Protein AF-A0A350IAQ1-F1 (afdb_monomer)

Radius of gyration: 38.0 Å; Cα contacts (8 Å, |Δi|>4): 594; chains: 1; bounding box: 80×54×92 Å

Secondary structure (DSSP, 8-state):
-EEEEETTEEEEEB-----B-TTT-PBPEEEEE-S-TT--SS--GGGTTTSSBPPTT--EEEE---EEETTEEE--EEEEE-------HHHHHHTB--TT--B-TT-EEEETTEEEEESS-B-TT-----TT--SSSSS-----EEE--TTBS----SSS-----SSB----------TT-SS------TTSTT------SS-BGGG-EEESSS--TT-SS---TT---EEEES--SEEEEEEEETT--EEEEEEEE-SS---EEE-SB-EETT-SPBPPSS-EEEEEEEEEEEEEEEE-SSSS---S--SS---S--TTTSB-TTSSBPEEEEEEEEEE-

pLDDT: mean 71.11, std 15.09, range [35.03, 94.19]

Solvent-accessible surface area (backbone atoms only — not comparable to full-atom values): 20626 Å² total; per-residue (Å²): 107,33,51,30,46,40,97,90,43,81,48,71,22,56,59,97,76,84,58,64,41,84,88,78,71,42,71,45,37,55,34,36,52,43,30,13,39,70,65,43,86,74,74,33,58,76,32,21,22,69,49,48,44,79,25,52,30,29,53,33,37,42,30,49,60,64,44,75,59,98,86,42,77,44,70,40,80,77,50,76,47,72,52,73,73,92,73,56,71,65,58,47,63,76,24,46,67,54,58,88,47,62,40,52,66,67,42,62,30,30,53,38,68,34,46,29,28,21,78,35,66,34,59,55,60,71,72,82,59,28,74,81,52,47,91,80,76,76,87,58,70,72,64,35,40,41,79,62,58,90,47,17,49,64,85,78,73,94,78,81,90,79,91,46,88,52,85,53,80,71,83,83,89,85,75,85,86,55,88,83,75,77,87,76,72,84,81,79,66,61,74,61,68,79,44,79,73,59,72,54,88,52,55,46,59,78,62,47,44,64,42,61,74,82,74,64,96,82,58,89,73,80,66,52,98,86,56,57,60,38,34,39,34,67,46,64,45,54,35,39,42,37,36,23,38,84,87,68,47,81,39,30,44,42,75,43,81,31,90,88,50,34,65,48,76,43,67,58,27,21,37,74,65,51,72,43,62,74,60,76,92,76,70,70,38,39,38,39,38,43,90,59,76,42,53,26,27,36,77,37,62,48,95,85,74,49,88,66,66,56,101,54,95,65,93,58,92,48,73,83,49,48,26,39,101,86,71,46,73,34,66,43,78,42,78,43,44,64,49,76,93

Nearest PDB structures (foldseek):
  3osv-assembly2_C-2  TM=7.022E-01  e=1.321E-02  Pseudomonas aeruginosa
  3osv-assembly3_D-3  TM=7.207E-01  e=2.590E-02  Pseudomonas aeruginosa
  7eha-assembly1_C  TM=5.139E-01  e=2.070E-02  Salmonella enterica subsp. enterica serovar Typhimurium str. LT2
  4g5a-assembly1_B  TM=5.822E-01  e=1.246E-01  Bacteroides thetaiotaomicron VPI-5482
  2j1r-assembly1_A  TM=4.983E-01  e=9.925E-01  Streptococcus pneumoniae TIGR4

Foldseek 3Di:
DAWEQAPVGIDAADDQDWDADPVVRDTWHKYWYQQAQDVDPVRDVQQGHPQSYDAQNTWIWRWAPFDQDPNDTDIDTDDIDHGHDDDDPVCQVVQDDDLQDKAAAQRWHRTNRFIKGFPHTGDRRQDDGGLPDDPPPPPDSPRRIDTADQQADDDDDDDDDDRDDHRGDDDDDDDDPDPPPDDPDDDPPCVPVPPPPVVVLAAALVQWDKPPVVDDPPDPPDADLQRQKIKTASAPQWKKKWKAAPVRHTFEIDIHHHDPGRMDIARQHGDYVRPHDHDDDDDMKMKIFAPDFGWYKYADCDPVRDPPHDPDPPPDDDQVRQADPVRHGDIDTDGDRMDMD

Mean predicted aligned error: 19.72 Å

Sequence (341 aa):
TISITNASGLGKMYFPFRITNMWTGKKVGLGCNDYGSFDASPIDFSNGAGNYVWTPGEDIFLIKDSLKIGGLWVEAYNYNLDLAIPLSNSVKSNRAYNSNKSYDLGEEVFFQGSLWYAFTPADAGIEPVSVHEDMEDDGERNNPWRPVYPWQGGSSSWAGEEFAIGPGDKELLIKPNKLFVDGDNWFSDMSKLGEQVGISDTLCLDSIKVVPNPYKAASAFNETPNSRKIRFTHLPTSCQISIYTVAGEHVTTFKHEKQFDGNSWWNLRSGNNQDGPEVAPGLYIYTIEFEEEKEYCVDTYDADGDIQGSEKNDYYTNNKYDLNEDGTPARIKKKTKFHIG

Structure (mmCIF, N/CA/C/O backbone):
data_AF-A0A350IAQ1-F1
#
_entry.id   AF-A0A350IAQ1-F1
#
loop_
_atom_site.group_PDB
_atom_site.id
_atom_site.type_symbol
_atom_site.label_atom_id
_atom_site.label_alt_id
_atom_site.label_comp_id
_atom_site.label_asym_id
_atom_site.label_entity_id
_atom_site.label_seq_id
_atom_site.pdbx_PDB_ins_code
_atom_site.Cartn_x
_atom_site.Cartn_y
_atom_site.Cartn_z
_atom_site.occupancy
_atom_site.B_iso_or_equiv
_atom_site.auth_seq_id
_atom_site.auth_comp_id
_atom_site.auth_asym_id
_atom_site.auth_atom_id
_atom_site.pdbx_PDB_model_num
ATOM 1 N N . THR A 1 1 ? 14.764 16.219 -21.244 1.00 66.12 1 THR A N 1
ATOM 2 C CA . THR A 1 1 ? 15.867 15.977 -20.299 1.00 66.12 1 THR A CA 1
ATOM 3 C C . THR A 1 1 ? 15.398 16.226 -18.893 1.00 66.12 1 THR A C 1
ATOM 5 O O . THR A 1 1 ? 14.579 17.123 -18.696 1.00 66.12 1 THR A O 1
ATOM 8 N N . ILE A 1 2 ? 15.919 15.466 -17.941 1.00 71.12 2 ILE A N 1
ATOM 9 C CA . ILE A 1 2 ? 15.616 15.613 -16.514 1.00 71.12 2 ILE A CA 1
ATOM 10 C C . ILE A 1 2 ? 16.906 15.875 -15.740 1.00 71.12 2 ILE A C 1
ATOM 12 O O . ILE A 1 2 ? 17.991 15.561 -16.233 1.00 71.12 2 ILE A O 1
ATOM 16 N N . SER A 1 3 ? 16.794 16.501 -14.572 1.00 71.75 3 SER A N 1
ATOM 17 C CA . SER A 1 3 ? 17.939 16.680 -13.676 1.00 71.75 3 SER A CA 1
ATOM 18 C C . SER A 1 3 ? 18.234 15.362 -12.973 1.00 71.75 3 SER A C 1
ATOM 20 O O . SER A 1 3 ? 17.309 14.739 -12.454 1.00 71.75 3 SER A O 1
ATOM 22 N N . ILE A 1 4 ? 19.502 14.967 -12.950 1.00 72.25 4 ILE A N 1
ATOM 23 C CA . ILE A 1 4 ? 19.949 13.753 -12.266 1.00 72.25 4 ILE A CA 1
ATOM 24 C C . ILE A 1 4 ? 21.022 14.055 -11.234 1.00 72.25 4 ILE A C 1
ATOM 26 O O . ILE A 1 4 ? 21.714 15.073 -11.329 1.00 72.25 4 ILE A O 1
ATOM 30 N N . THR A 1 5 ? 21.167 13.133 -10.289 1.00 65.69 5 THR A N 1
ATOM 31 C CA . THR A 1 5 ? 22.313 13.065 -9.382 1.00 65.69 5 THR A CA 1
ATOM 32 C C . THR A 1 5 ? 22.989 11.714 -9.586 1.00 65.69 5 THR A C 1
ATOM 34 O O . THR A 1 5 ? 22.313 10.688 -9.563 1.00 65.69 5 THR A O 1
ATOM 37 N N . ASN A 1 6 ? 24.300 11.709 -9.812 1.00 65.12 6 ASN A N 1
ATOM 38 C CA . ASN A 1 6 ? 25.105 10.493 -9.927 1.00 65.12 6 ASN A CA 1
ATOM 39 C C . ASN A 1 6 ? 26.369 10.594 -9.053 1.00 65.12 6 ASN A C 1
ATOM 41 O O . ASN A 1 6 ? 26.587 11.596 -8.365 1.00 65.12 6 ASN A O 1
ATOM 45 N N . ALA A 1 7 ? 27.224 9.567 -9.090 1.00 57.91 7 ALA A N 1
ATOM 46 C CA . ALA A 1 7 ? 28.503 9.547 -8.366 1.00 57.91 7 ALA A CA 1
ATOM 47 C C . ALA A 1 7 ? 29.452 10.704 -8.737 1.00 57.91 7 ALA A C 1
ATOM 49 O O . ALA A 1 7 ? 30.318 11.076 -7.946 1.00 57.91 7 ALA A O 1
ATOM 50 N N . SER A 1 8 ? 29.283 11.259 -9.938 1.00 59.19 8 SER A N 1
ATOM 51 C CA . SER A 1 8 ? 30.106 12.312 -10.537 1.00 59.19 8 SER A CA 1
ATOM 52 C C . SER A 1 8 ? 29.518 13.721 -10.353 1.00 59.19 8 SER A C 1
ATOM 54 O O . SER A 1 8 ? 30.179 14.700 -10.696 1.00 59.19 8 SER A O 1
ATOM 56 N N . GLY A 1 9 ? 28.310 13.855 -9.787 1.00 63.97 9 GLY A N 1
ATOM 57 C CA . GLY A 1 9 ? 27.659 15.133 -9.487 1.00 63.97 9 GLY A CA 1
ATOM 58 C C . GLY A 1 9 ? 26.265 15.304 -10.103 1.00 63.97 9 GLY A C 1
ATOM 59 O O . GLY A 1 9 ? 25.526 14.348 -10.329 1.00 63.97 9 GLY A O 1
ATOM 60 N N . LEU A 1 10 ? 25.871 16.565 -10.318 1.00 68.50 10 LEU A N 1
ATOM 61 C CA . LEU A 1 10 ? 24.588 16.927 -10.928 1.00 68.50 10 LEU A CA 1
ATOM 62 C C . LEU A 1 10 ? 24.712 16.955 -12.455 1.00 68.50 10 LEU A C 1
ATOM 64 O O . LEU A 1 10 ? 25.607 17.606 -12.990 1.00 68.50 10 LEU A O 1
ATOM 68 N N . GLY A 1 11 ? 23.769 16.321 -13.150 1.00 71.19 11 GLY A N 1
ATOM 69 C CA . GLY A 1 11 ? 23.769 16.217 -14.611 1.00 71.19 11 GLY A CA 1
ATOM 70 C C . GLY A 1 11 ? 22.395 16.417 -15.245 1.00 71.19 11 GLY A C 1
ATOM 71 O O . GLY A 1 11 ? 21.384 16.639 -14.567 1.00 71.19 11 GLY A O 1
ATOM 72 N N . LYS A 1 12 ? 22.350 16.332 -16.580 1.00 70.38 12 LYS A N 1
ATOM 73 C CA . LYS A 1 12 ? 21.104 16.255 -17.352 1.00 70.38 12 LYS A CA 1
ATOM 74 C C . LYS A 1 12 ? 21.068 14.947 -18.121 1.00 70.38 12 LYS A C 1
ATOM 76 O O . LYS A 1 12 ? 21.932 14.697 -18.945 1.00 70.38 12 LYS A O 1
ATOM 81 N N . MET A 1 13 ? 20.014 14.178 -17.901 1.00 75.62 13 MET A N 1
ATOM 82 C CA . MET A 1 13 ? 19.809 12.893 -18.558 1.00 75.62 13 MET A CA 1
ATOM 83 C C . MET A 1 13 ? 18.768 12.996 -19.666 1.00 75.62 13 MET A C 1
ATOM 85 O O . MET A 1 13 ? 17.787 13.752 -19.555 1.00 75.62 13 MET A O 1
ATOM 89 N N . TYR A 1 14 ? 18.964 12.217 -20.730 1.00 72.44 14 TYR A N 1
ATOM 90 C CA . TYR A 1 14 ? 17.915 11.984 -21.714 1.00 72.44 14 TYR A CA 1
ATOM 91 C C . TYR A 1 14 ? 16.809 11.135 -21.084 1.00 72.44 14 TYR A C 1
ATOM 93 O O . TYR A 1 14 ? 17.079 10.094 -20.498 1.00 72.44 14 TYR A O 1
ATOM 101 N N . PHE A 1 15 ? 15.557 11.577 -21.212 1.00 76.38 15 PHE A N 1
ATOM 102 C CA . PHE A 1 15 ? 14.427 10.904 -20.582 1.00 76.38 15 PHE A CA 1
ATOM 103 C C . PHE A 1 15 ? 13.279 10.720 -21.581 1.00 76.38 15 PHE A C 1
ATOM 105 O O . PHE A 1 15 ? 12.894 11.708 -22.220 1.00 76.38 15 PHE A O 1
ATOM 112 N N . PRO A 1 16 ? 12.745 9.496 -21.733 1.00 71.31 16 PRO A N 1
ATOM 113 C CA . PRO A 1 16 ? 11.950 9.121 -22.904 1.00 71.31 16 PRO A CA 1
ATOM 114 C C . PRO A 1 16 ? 10.439 9.348 -22.792 1.00 71.31 16 PRO A C 1
ATOM 116 O O . PRO A 1 16 ? 9.732 9.161 -23.781 1.00 71.31 16 PRO A O 1
ATOM 119 N N . PHE A 1 17 ? 9.917 9.754 -21.632 1.00 74.50 17 PHE A N 1
ATOM 120 C CA . PHE A 1 17 ? 8.491 10.051 -21.460 1.00 74.50 17 PHE A CA 1
ATOM 121 C C . PHE A 1 17 ? 8.249 11.348 -20.689 1.00 74.50 17 PHE A C 1
ATOM 123 O O . PHE A 1 17 ? 9.123 11.912 -20.032 1.00 74.50 17 PHE A O 1
ATOM 130 N N . ARG A 1 18 ? 7.019 11.853 -20.804 1.00 76.50 18 ARG A N 1
ATOM 131 C CA . ARG A 1 18 ? 6.541 13.062 -20.133 1.00 76.50 18 ARG A CA 1
ATOM 132 C C . ARG A 1 18 ? 5.362 12.697 -19.248 1.00 76.50 18 ARG A C 1
ATOM 134 O O . ARG A 1 18 ? 4.382 12.151 -19.741 1.00 76.50 18 ARG A O 1
ATOM 141 N N . ILE A 1 19 ? 5.417 13.092 -17.982 1.00 78.19 19 ILE A N 1
ATOM 142 C CA . ILE A 1 19 ? 4.327 12.864 -17.031 1.00 78.19 19 ILE A CA 1
ATOM 143 C C . ILE A 1 19 ? 3.527 14.157 -16.859 1.00 78.19 19 ILE A C 1
ATOM 145 O O . ILE A 1 19 ? 4.084 15.237 -16.646 1.00 78.19 19 ILE A O 1
ATOM 149 N N . THR A 1 20 ? 2.207 14.046 -16.991 1.00 79.44 20 THR A N 1
ATOM 150 C CA . THR A 1 20 ? 1.264 15.160 -16.832 1.00 79.44 20 THR A CA 1
ATOM 151 C C . THR A 1 20 ? 0.261 14.790 -15.753 1.00 79.44 20 THR A C 1
ATOM 153 O O . THR A 1 20 ? -0.317 13.706 -15.799 1.00 79.44 20 THR A O 1
ATOM 156 N N . ASN A 1 21 ? 0.044 15.679 -14.785 1.00 76.44 21 ASN A N 1
ATOM 157 C CA . ASN A 1 21 ? -1.025 15.490 -13.817 1.00 76.44 21 ASN A CA 1
ATOM 158 C C . ASN A 1 21 ? -2.362 15.815 -14.501 1.00 76.44 21 ASN A C 1
ATOM 160 O O . ASN A 1 21 ? -2.592 16.946 -14.926 1.00 76.44 21 ASN A O 1
ATOM 164 N N . MET A 1 22 ? -3.254 14.828 -14.582 1.00 79.12 22 MET A N 1
ATOM 165 C CA . MET A 1 22 ? -4.563 14.965 -15.231 1.00 79.12 22 MET A CA 1
ATOM 166 C C . MET A 1 22 ? -5.540 15.884 -14.481 1.00 79.12 22 MET A C 1
ATOM 168 O O . MET A 1 22 ? -6.444 16.435 -15.099 1.00 79.12 22 MET A O 1
ATOM 172 N N . TRP A 1 23 ? -5.371 16.070 -13.169 1.00 71.94 23 TRP A N 1
ATOM 173 C CA . TRP A 1 23 ? -6.205 16.949 -12.344 1.00 71.94 23 TRP A CA 1
ATOM 174 C C . TRP A 1 23 ? -5.822 18.423 -12.487 1.00 71.94 23 TRP A C 1
ATOM 176 O O . TRP A 1 23 ? -6.685 19.293 -12.574 1.00 71.94 23 TRP A O 1
ATOM 186 N N . THR A 1 24 ? -4.520 18.719 -12.509 1.00 73.19 24 THR A N 1
ATOM 187 C CA . THR A 1 24 ? -4.019 20.101 -12.607 1.00 73.19 24 THR A CA 1
ATOM 188 C C . THR A 1 24 ? -3.703 20.523 -14.042 1.00 73.19 24 THR A C 1
ATOM 190 O O . THR A 1 24 ? -3.532 21.715 -14.299 1.00 73.19 24 THR A O 1
ATOM 193 N N . GLY A 1 25 ? -3.581 19.571 -14.973 1.00 75.62 25 GLY A N 1
ATOM 194 C CA . GLY A 1 25 ? -3.129 19.789 -16.350 1.00 75.62 25 GLY A CA 1
ATOM 195 C C . GLY A 1 25 ? -1.655 20.200 -16.464 1.00 75.62 25 GLY A C 1
ATOM 196 O O . GLY A 1 25 ? -1.187 20.536 -17.553 1.00 75.62 25 GLY A O 1
ATOM 197 N N . LY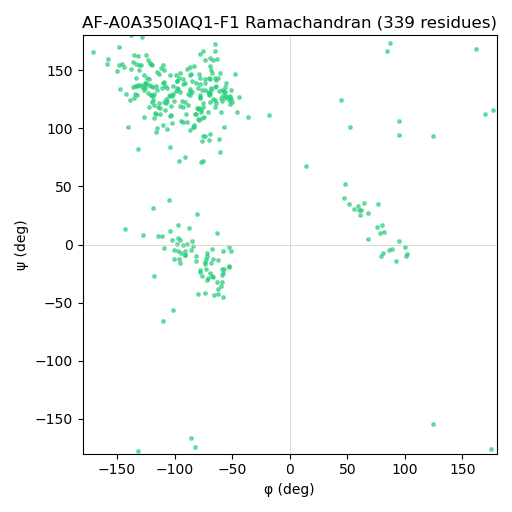S A 1 26 ? -0.909 20.218 -15.352 1.00 75.62 26 LYS A N 1
ATOM 198 C CA . LYS A 1 26 ? 0.485 20.669 -15.311 1.00 75.62 26 LYS A CA 1
ATOM 199 C C . LYS A 1 26 ? 1.451 19.517 -15.586 1.00 75.62 26 LYS A C 1
ATOM 201 O O . LYS A 1 26 ? 1.190 18.357 -15.263 1.00 75.62 26 LYS A O 1
ATOM 206 N N . LYS A 1 27 ? 2.607 19.863 -16.158 1.00 78.69 27 LYS A N 1
ATOM 207 C CA . LYS A 1 27 ? 3.738 18.940 -16.309 1.00 78.69 27 LYS A CA 1
ATOM 208 C C . LYS A 1 27 ? 4.343 18.665 -14.935 1.00 78.69 27 LYS A C 1
ATOM 210 O O . LYS A 1 27 ? 4.633 19.612 -14.206 1.00 78.69 27 LYS A O 1
ATOM 215 N N . VAL A 1 28 ? 4.548 17.392 -14.622 1.00 78.12 28 VAL A N 1
ATOM 216 C CA . VAL A 1 28 ? 5.225 16.968 -13.394 1.00 78.12 28 VAL A CA 1
ATOM 217 C C . VAL A 1 28 ? 6.730 17.109 -13.611 1.00 78.12 28 VAL A C 1
ATOM 219 O O . VAL A 1 28 ? 7.244 16.772 -14.681 1.00 78.12 28 VAL A O 1
ATOM 222 N N . GLY A 1 29 ? 7.433 17.672 -12.631 1.00 76.25 29 GLY A N 1
ATOM 223 C CA . GLY A 1 29 ? 8.889 17.693 -12.632 1.00 76.25 29 GLY A CA 1
ATOM 224 C C . GLY A 1 29 ? 9.423 16.286 -12.388 1.00 76.25 29 GLY A C 1
ATOM 225 O O . GLY A 1 29 ? 8.855 15.515 -11.622 1.00 76.25 29 GLY A O 1
ATOM 226 N N . LEU A 1 30 ? 10.518 15.940 -13.048 1.00 78.75 30 LEU A N 1
ATOM 227 C CA . LEU A 1 30 ? 11.087 14.600 -12.973 1.00 78.75 30 LEU A CA 1
ATOM 228 C C . LEU A 1 30 ? 12.543 14.694 -12.536 1.00 78.75 30 LEU A C 1
ATOM 230 O O . LEU A 1 30 ? 13.269 15.588 -12.988 1.00 78.75 30 LEU A O 1
ATOM 234 N N . GLY A 1 31 ? 12.939 13.779 -11.662 1.00 77.56 31 GLY A N 1
ATOM 235 C CA . GLY A 1 31 ? 14.321 13.516 -11.288 1.00 77.56 31 GLY A CA 1
ATOM 236 C C . GLY A 1 31 ? 14.600 12.018 -11.337 1.00 77.56 31 GLY A C 1
ATOM 237 O O . GLY A 1 31 ? 13.667 11.222 -11.350 1.00 77.56 31 GLY A O 1
ATOM 238 N N . CYS A 1 32 ? 15.871 11.647 -11.383 1.00 77.06 32 CYS A N 1
ATOM 239 C CA . CYS A 1 32 ? 16.319 10.257 -11.333 1.00 77.06 32 CYS A CA 1
ATOM 240 C C . CYS A 1 32 ? 17.697 10.215 -10.674 1.00 77.06 32 CYS A C 1
ATOM 242 O O . CYS A 1 32 ? 18.469 11.175 -10.806 1.00 77.06 32 CYS A O 1
ATOM 244 N N . ASN A 1 33 ? 17.999 9.118 -9.992 1.00 74.69 33 ASN A N 1
ATOM 245 C CA . ASN A 1 33 ? 19.372 8.784 -9.645 1.00 74.69 33 ASN A CA 1
ATOM 246 C C . ASN A 1 33 ? 19.899 7.831 -10.715 1.00 74.69 33 ASN A C 1
ATOM 248 O O . ASN A 1 33 ? 19.217 6.884 -11.083 1.00 74.69 33 ASN A O 1
ATOM 252 N N . ASP A 1 34 ? 21.080 8.121 -11.241 1.00 69.38 34 ASP A N 1
ATOM 253 C CA . ASP A 1 34 ? 21.719 7.315 -12.287 1.00 69.38 34 ASP A CA 1
ATOM 254 C C . ASP A 1 34 ? 22.695 6.338 -11.609 1.00 69.38 34 ASP A C 1
ATOM 256 O O . ASP A 1 34 ? 23.913 6.552 -11.559 1.00 69.38 34 ASP A O 1
ATOM 260 N N . TYR A 1 35 ? 22.112 5.335 -10.944 1.00 71.00 35 TYR A N 1
ATOM 261 C CA . TYR A 1 35 ? 22.809 4.282 -10.193 1.00 71.00 35 TYR A CA 1
ATOM 262 C C . TYR A 1 35 ? 22.620 2.884 -10.812 1.00 71.00 35 TYR A C 1
ATOM 264 O O . TYR A 1 35 ? 23.089 1.896 -10.237 1.00 71.00 35 TYR A O 1
ATOM 272 N N . GLY A 1 36 ? 22.003 2.790 -11.996 1.00 64.62 36 GLY A N 1
ATOM 273 C CA . GLY A 1 36 ? 21.714 1.538 -12.692 1.00 64.62 36 GLY A CA 1
ATOM 274 C C . GLY A 1 36 ? 20.411 0.873 -12.233 1.00 64.62 36 GLY A C 1
ATOM 275 O O . GLY A 1 36 ? 19.856 1.202 -11.188 1.00 64.62 36 GLY A O 1
ATOM 276 N N . SER A 1 37 ? 19.941 -0.117 -13.006 1.00 61.09 37 SER A N 1
ATOM 277 C CA . SER A 1 37 ? 18.595 -0.749 -12.969 1.00 61.09 37 SER A CA 1
ATOM 278 C C . SER A 1 37 ? 18.072 -1.293 -11.612 1.00 61.09 37 SER A C 1
ATOM 280 O O . SER A 1 37 ? 16.954 -1.811 -11.580 1.00 61.09 37 SER A O 1
ATOM 282 N N . PHE A 1 38 ? 18.840 -1.228 -10.518 1.00 61.75 38 PHE A N 1
ATOM 283 C CA . PHE A 1 38 ? 18.449 -1.702 -9.179 1.00 61.75 38 PHE A CA 1
ATOM 284 C C . PHE A 1 38 ? 18.955 -0.823 -8.023 1.00 61.75 38 PHE A C 1
ATOM 286 O O . PHE A 1 38 ? 18.980 -1.299 -6.886 1.00 61.75 38 PHE A O 1
ATOM 293 N N . ASP A 1 39 ? 19.438 0.396 -8.301 1.00 59.94 39 ASP A N 1
ATOM 294 C CA . ASP A 1 39 ? 20.067 1.270 -7.296 1.00 59.94 39 ASP A CA 1
ATOM 295 C C . ASP A 1 39 ? 21.104 0.520 -6.437 1.00 59.94 39 ASP A C 1
ATOM 297 O O . ASP A 1 39 ? 21.185 0.653 -5.209 1.00 59.94 39 ASP A O 1
ATOM 301 N N . ALA A 1 40 ? 21.870 -0.357 -7.094 1.00 56.47 40 ALA A N 1
ATOM 302 C CA . ALA A 1 40 ? 22.778 -1.268 -6.425 1.00 56.47 40 ALA A CA 1
ATOM 303 C C . ALA A 1 40 ? 23.880 -0.485 -5.695 1.00 56.47 40 ALA A C 1
AT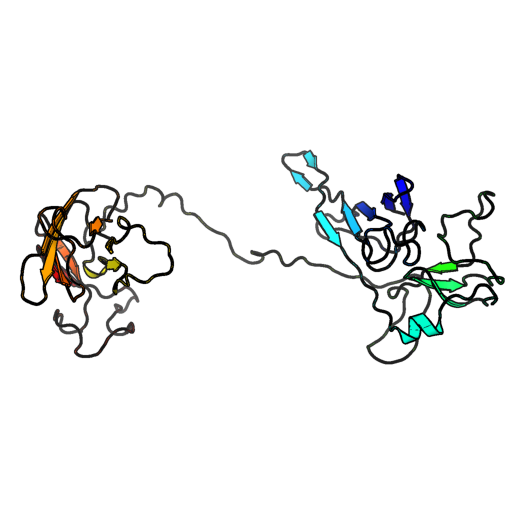OM 305 O O . ALA A 1 40 ? 24.470 0.459 -6.221 1.00 56.47 40 ALA A O 1
ATOM 306 N N . SER A 1 41 ? 24.172 -0.907 -4.464 1.00 57.19 41 SER A N 1
ATOM 307 C CA . SER A 1 41 ? 25.310 -0.425 -3.682 1.00 57.19 41 SER A CA 1
ATOM 308 C C . SER A 1 41 ? 26.256 -1.603 -3.443 1.00 57.19 41 SER A C 1
ATOM 310 O O . SER A 1 41 ? 25.873 -2.536 -2.726 1.00 57.19 41 SER A O 1
ATOM 312 N N . PRO A 1 42 ? 27.469 -1.620 -4.031 1.00 62.84 42 PRO A N 1
ATOM 313 C CA . PRO A 1 42 ? 28.154 -0.548 -4.773 1.00 62.84 42 PRO A CA 1
ATOM 314 C C . PRO A 1 42 ? 27.596 -0.272 -6.184 1.00 62.84 42 PRO A C 1
ATOM 316 O O . PRO A 1 42 ? 26.979 -1.146 -6.784 1.00 62.84 42 PRO A O 1
ATOM 319 N N . ILE A 1 43 ? 27.868 0.938 -6.697 1.00 65.62 43 ILE A N 1
ATOM 320 C CA . ILE A 1 43 ? 27.396 1.452 -7.997 1.00 65.62 43 ILE A CA 1
ATOM 321 C C . ILE A 1 43 ? 27.787 0.507 -9.138 1.00 65.62 43 ILE A C 1
ATOM 323 O O . ILE A 1 43 ? 28.965 0.178 -9.300 1.00 65.62 43 ILE A O 1
ATOM 327 N N . ASP A 1 44 ? 26.803 0.113 -9.946 1.00 69.31 44 ASP A N 1
ATOM 328 C CA . ASP A 1 44 ? 26.974 -0.863 -11.022 1.00 69.31 44 ASP A CA 1
ATOM 329 C C . ASP A 1 44 ? 27.017 -0.199 -12.408 1.00 69.31 44 ASP A C 1
ATOM 331 O O . ASP A 1 44 ? 26.027 -0.139 -13.141 1.00 69.31 44 ASP A O 1
ATOM 335 N N . PHE A 1 45 ? 28.208 0.272 -12.793 1.00 71.62 45 PHE A N 1
ATOM 336 C CA . PHE A 1 45 ? 28.470 0.838 -14.126 1.00 71.62 45 PHE A CA 1
ATOM 337 C C . PHE A 1 45 ? 28.188 -0.157 -15.265 1.00 71.62 45 PHE A C 1
ATOM 339 O O . PHE A 1 45 ? 27.867 0.244 -16.382 1.00 71.62 45 PHE A O 1
ATOM 346 N N . SER A 1 46 ? 28.284 -1.467 -15.000 1.00 70.56 46 SER A N 1
ATOM 347 C CA . SER A 1 46 ? 28.008 -2.500 -16.007 1.00 70.56 46 SER A CA 1
ATOM 348 C C . SER A 1 46 ? 26.514 -2.652 -16.304 1.00 70.56 46 SER A C 1
ATOM 350 O O . SER A 1 46 ? 26.141 -3.211 -17.337 1.00 70.56 46 SER A O 1
ATOM 352 N N . ASN A 1 47 ? 25.666 -2.102 -15.432 1.00 70.94 47 ASN A N 1
ATOM 353 C CA . ASN A 1 47 ? 24.214 -2.149 -15.512 1.00 70.94 47 ASN A CA 1
ATOM 354 C C . ASN A 1 47 ? 23.581 -0.752 -15.633 1.00 70.94 47 ASN A C 1
ATOM 356 O O . ASN A 1 47 ? 22.467 -0.525 -15.156 1.00 70.94 47 ASN A O 1
ATOM 360 N N . GLY A 1 48 ? 24.301 0.175 -16.271 1.00 70.62 48 GLY A N 1
ATOM 361 C CA . GLY A 1 48 ? 23.761 1.471 -16.677 1.00 70.62 48 GLY A CA 1
ATOM 362 C C . GLY A 1 48 ? 24.095 2.641 -15.767 1.00 70.62 48 GLY A C 1
ATOM 363 O O . GLY A 1 48 ? 23.746 3.754 -16.121 1.00 70.62 48 GLY A O 1
ATOM 364 N N . ALA A 1 49 ? 24.803 2.438 -14.654 1.00 72.62 49 ALA A N 1
ATOM 365 C CA . ALA A 1 49 ? 25.110 3.552 -13.766 1.00 72.62 49 ALA A CA 1
ATOM 366 C C . ALA A 1 49 ? 26.087 4.562 -14.392 1.00 72.62 49 ALA A C 1
ATOM 368 O O . ALA A 1 49 ? 27.148 4.193 -14.898 1.00 72.62 49 ALA A O 1
ATOM 369 N N . GLY A 1 50 ? 25.773 5.848 -14.262 1.00 70.62 50 GLY A N 1
ATOM 370 C CA . GLY A 1 50 ? 26.631 6.973 -14.627 1.00 70.62 50 GLY A CA 1
ATOM 371 C C . GLY A 1 50 ? 26.736 7.247 -16.128 1.00 70.62 50 GLY A C 1
ATOM 372 O O . GLY A 1 50 ? 27.656 7.962 -16.528 1.00 70.62 50 GLY A O 1
ATOM 373 N N . ASN A 1 51 ? 25.850 6.685 -16.954 1.00 70.69 51 ASN A N 1
ATOM 374 C CA . ASN A 1 51 ? 25.894 6.830 -18.413 1.00 70.69 51 ASN A CA 1
ATOM 375 C C . ASN A 1 51 ? 24.965 7.938 -18.955 1.00 70.69 51 ASN A C 1
ATOM 377 O O . ASN A 1 51 ? 24.849 8.103 -20.173 1.00 70.69 51 ASN A O 1
ATOM 381 N N . TYR A 1 52 ? 24.315 8.713 -18.072 1.00 75.56 52 TYR A N 1
ATOM 382 C CA . TYR A 1 52 ? 23.400 9.809 -18.420 1.00 75.56 52 TYR A CA 1
ATOM 383 C C . TYR A 1 52 ? 22.242 9.379 -19.337 1.00 75.56 52 TYR A C 1
ATOM 385 O O . TYR A 1 52 ? 21.735 10.179 -20.148 1.00 75.56 52 TYR A O 1
ATOM 393 N N . VAL A 1 53 ? 21.815 8.120 -19.218 1.00 79.44 53 VAL A N 1
ATOM 394 C CA . VAL A 1 53 ? 20.699 7.512 -19.946 1.00 79.44 53 VAL A CA 1
ATOM 395 C C . VAL A 1 53 ? 19.850 6.737 -18.957 1.00 79.44 53 VAL A C 1
ATOM 397 O O . VAL A 1 53 ? 20.353 5.899 -18.225 1.00 79.44 53 VAL A O 1
ATOM 400 N N . TRP A 1 54 ? 18.541 6.984 -18.978 1.00 82.62 54 TRP A N 1
ATOM 401 C CA . TRP A 1 54 ? 17.645 6.261 -18.087 1.00 82.62 54 TRP A CA 1
ATOM 402 C C . TRP A 1 54 ? 17.650 4.770 -18.419 1.00 82.62 54 TRP A C 1
ATOM 404 O O . TRP A 1 54 ? 17.294 4.379 -19.537 1.00 82.62 54 TRP A O 1
ATOM 414 N N . THR A 1 55 ? 18.009 3.959 -17.433 1.00 80.88 55 THR A N 1
ATOM 415 C CA . THR A 1 55 ? 18.006 2.505 -17.534 1.00 80.88 55 THR A CA 1
ATOM 416 C C . THR A 1 55 ? 16.707 1.955 -16.931 1.00 80.88 55 THR A C 1
ATOM 418 O O . THR A 1 55 ? 16.303 2.373 -15.844 1.00 80.88 55 THR A O 1
ATOM 421 N N . PRO A 1 56 ? 16.008 1.012 -17.596 1.00 77.69 56 PRO A N 1
ATOM 422 C CA . PRO A 1 56 ? 14.774 0.445 -17.061 1.00 77.69 56 PRO A CA 1
ATOM 423 C C . PRO A 1 56 ? 14.997 -0.166 -15.677 1.00 77.69 56 PRO A C 1
ATOM 425 O O . PRO A 1 56 ? 15.848 -1.034 -15.522 1.00 77.69 56 PRO A O 1
ATOM 428 N N . GLY A 1 57 ? 14.206 0.256 -14.694 1.00 75.00 57 GLY A N 1
ATOM 429 C CA . GLY A 1 57 ? 14.371 -0.124 -13.289 1.00 75.00 57 GLY A CA 1
ATOM 430 C C . GLY A 1 57 ? 15.036 0.937 -12.409 1.00 75.00 57 GLY A C 1
ATOM 431 O O . GLY A 1 57 ? 15.027 0.761 -11.200 1.00 75.00 57 GLY A O 1
ATOM 432 N N . GLU A 1 58 ? 15.554 2.031 -12.972 1.00 79.56 58 GLU A N 1
ATOM 433 C CA . GLU A 1 58 ? 15.979 3.190 -12.176 1.00 7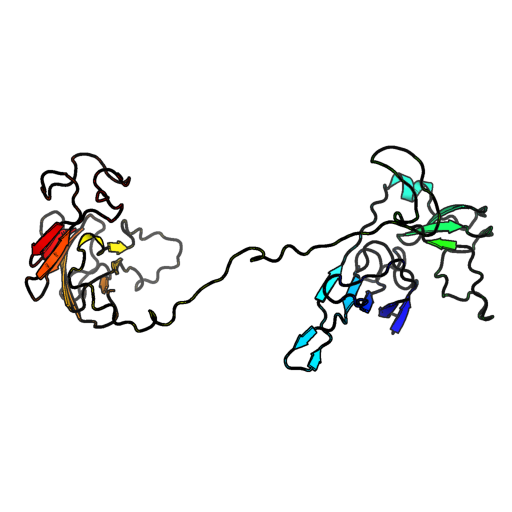9.56 58 GLU A CA 1
ATOM 434 C C . GLU A 1 58 ? 14.785 3.992 -11.642 1.00 79.56 58 GLU A C 1
ATOM 436 O O . GLU A 1 58 ? 13.824 4.254 -12.382 1.00 79.56 58 GLU A O 1
ATOM 441 N N . ASP A 1 59 ? 14.902 4.425 -10.383 1.00 78.12 59 ASP A N 1
ATOM 442 C CA . ASP A 1 59 ? 13.923 5.225 -9.646 1.00 78.12 59 ASP A CA 1
ATOM 443 C C . ASP A 1 59 ? 13.624 6.562 -10.342 1.00 78.12 59 ASP A C 1
ATOM 445 O O . ASP A 1 59 ? 14.493 7.424 -10.521 1.00 78.12 59 ASP A O 1
ATOM 449 N N . ILE A 1 60 ? 12.347 6.801 -10.649 1.00 81.69 60 ILE A N 1
ATOM 450 C CA . ILE A 1 60 ? 11.893 8.082 -11.197 1.00 81.69 60 ILE A CA 1
ATOM 451 C C . ILE A 1 60 ? 11.183 8.870 -10.106 1.00 81.69 60 ILE A C 1
ATOM 453 O O . ILE A 1 60 ? 10.054 8.569 -9.710 1.00 81.69 60 ILE A O 1
ATOM 457 N N . PHE A 1 61 ? 11.816 9.954 -9.673 1.00 80.25 61 PHE A N 1
ATOM 458 C CA . PHE A 1 61 ? 11.259 10.873 -8.694 1.00 80.25 61 PHE A CA 1
ATOM 459 C C . PHE A 1 61 ? 10.260 11.818 -9.353 1.00 80.25 61 PHE A C 1
ATOM 461 O O . PHE A 1 61 ? 10.621 12.662 -10.182 1.00 80.25 61 PHE A O 1
ATOM 468 N N . LEU A 1 62 ? 8.998 11.732 -8.932 1.00 80.00 62 LEU A N 1
ATOM 469 C CA . LEU A 1 62 ? 7.976 12.710 -9.289 1.00 80.00 62 LEU A CA 1
ATOM 470 C C . LEU A 1 62 ? 8.071 13.902 -8.336 1.00 80.00 62 LEU A C 1
ATOM 472 O O . LEU A 1 62 ? 7.592 13.868 -7.198 1.00 80.00 62 LEU A O 1
ATOM 476 N N . ILE A 1 63 ? 8.693 14.972 -8.819 1.00 71.12 63 ILE A N 1
ATOM 477 C CA . ILE A 1 63 ? 8.915 16.213 -8.079 1.00 71.12 63 ILE A CA 1
ATOM 478 C C . ILE A 1 63 ? 8.048 17.343 -8.647 1.00 71.12 63 ILE A C 1
ATOM 480 O O . ILE A 1 63 ? 7.715 17.377 -9.828 1.00 71.12 63 ILE A O 1
ATOM 484 N N . LYS A 1 64 ? 7.722 18.342 -7.823 1.00 64.81 64 LYS A N 1
ATOM 485 C CA . LYS A 1 64 ? 7.150 19.627 -8.282 1.00 64.81 64 LYS A CA 1
ATOM 486 C C . LYS A 1 64 ? 5.731 19.582 -8.854 1.00 64.81 64 LYS A C 1
ATOM 488 O O . LYS A 1 64 ? 5.352 20.463 -9.629 1.00 64.81 64 LYS A O 1
ATOM 493 N N . ASP A 1 65 ? 4.899 18.631 -8.443 1.00 61.28 65 ASP A N 1
ATOM 494 C CA . ASP A 1 65 ? 3.460 18.799 -8.651 1.00 61.28 65 ASP A CA 1
ATOM 495 C C . ASP A 1 65 ? 2.927 19.802 -7.620 1.00 61.28 65 ASP A C 1
ATOM 497 O O . ASP A 1 65 ? 2.627 19.477 -6.474 1.00 61.28 65 ASP A O 1
ATOM 501 N N . SER A 1 66 ? 2.960 21.078 -8.001 1.00 60.97 66 SER A N 1
ATOM 502 C CA . SER A 1 66 ? 2.611 22.193 -7.118 1.00 60.97 66 SER A CA 1
ATOM 503 C C . SER A 1 66 ? 1.165 22.087 -6.611 1.00 60.97 66 SER A C 1
ATOM 505 O O . SER A 1 66 ? 0.210 22.254 -7.375 1.00 60.97 66 SER A O 1
ATOM 507 N N . LEU A 1 67 ? 1.001 21.876 -5.304 1.00 57.78 67 LEU A N 1
ATOM 508 C CA . LEU A 1 67 ? -0.288 21.967 -4.619 1.00 57.78 67 LEU A CA 1
ATOM 509 C C . LEU A 1 67 ? -0.413 23.343 -3.961 1.00 57.78 67 LEU A C 1
ATOM 511 O O . LEU A 1 67 ? 0.555 23.894 -3.431 1.00 57.78 67 LEU A O 1
ATOM 515 N N . LYS A 1 68 ? -1.613 23.926 -4.012 1.00 58.53 68 LYS A N 1
ATOM 516 C CA . LYS A 1 68 ? -1.894 25.213 -3.370 1.00 58.53 68 LYS A CA 1
ATOM 517 C C . LYS A 1 68 ? -2.363 24.962 -1.939 1.00 58.53 68 LYS A C 1
ATOM 519 O O . LYS A 1 68 ? -3.504 24.559 -1.734 1.00 58.53 68 LYS A O 1
ATOM 524 N N . ILE A 1 69 ? -1.501 25.225 -0.961 1.00 61.03 69 ILE A N 1
ATOM 525 C CA . ILE A 1 69 ? -1.808 25.087 0.469 1.00 61.03 69 ILE A CA 1
ATOM 526 C C . ILE A 1 69 ? -1.775 26.486 1.082 1.00 61.03 69 ILE A C 1
ATOM 528 O O . ILE A 1 69 ? -0.765 27.181 1.010 1.00 61.03 69 ILE A O 1
ATOM 532 N N . GLY A 1 70 ? -2.905 26.949 1.623 1.00 66.56 70 GLY A N 1
ATOM 533 C CA . GLY A 1 70 ? -2.979 28.264 2.277 1.00 66.56 70 GLY A CA 1
ATOM 534 C C . GLY A 1 70 ? -2.653 29.461 1.369 1.00 66.56 70 GLY A C 1
ATOM 535 O O . GLY A 1 70 ? -2.199 30.489 1.853 1.00 66.56 70 GLY A O 1
ATOM 536 N N . GLY A 1 71 ? -2.846 29.342 0.049 1.00 69.31 71 GLY A N 1
ATOM 537 C CA . GLY A 1 71 ? -2.553 30.418 -0.909 1.00 69.31 71 GLY A CA 1
ATOM 538 C C . GLY A 1 71 ? -1.148 30.383 -1.516 1.00 69.31 71 GLY A C 1
ATOM 539 O O . GLY A 1 71 ? -0.939 31.018 -2.549 1.00 69.31 71 GLY A O 1
ATOM 540 N N . LEU A 1 72 ? -0.233 29.596 -0.947 1.00 66.31 72 LEU A N 1
ATOM 541 C CA . LEU A 1 72 ? 1.127 29.407 -1.445 1.00 66.31 72 LEU A CA 1
ATOM 542 C C . LEU A 1 72 ? 1.219 28.126 -2.276 1.00 66.31 72 LEU A C 1
ATOM 544 O O . LEU A 1 72 ? 0.609 27.106 -1.950 1.00 66.31 72 LEU A O 1
ATOM 548 N N . TRP A 1 73 ? 1.976 28.190 -3.369 1.00 61.03 73 TRP A N 1
ATOM 549 C CA . TRP A 1 73 ? 2.340 27.006 -4.139 1.00 61.03 73 TRP A CA 1
ATOM 550 C C . TRP A 1 73 ? 3.508 26.325 -3.442 1.00 61.03 73 TRP A C 1
ATOM 552 O O . TRP A 1 73 ? 4.577 26.920 -3.317 1.00 61.03 73 TRP A O 1
ATOM 562 N N . VAL A 1 74 ? 3.295 25.096 -2.986 1.00 62.88 74 VAL A N 1
ATOM 563 C CA . VAL A 1 74 ? 4.344 24.286 -2.368 1.00 62.88 74 VAL A CA 1
ATOM 564 C C . VAL A 1 74 ? 4.690 23.160 -3.333 1.00 62.88 74 VAL A C 1
ATOM 566 O O . VAL A 1 74 ? 3.814 22.407 -3.762 1.00 62.88 74 VAL A O 1
ATOM 569 N N . GLU A 1 75 ? 5.964 23.082 -3.715 1.00 63.38 75 GLU A N 1
ATOM 570 C CA . GLU A 1 75 ? 6.503 21.936 -4.443 1.00 63.38 75 GLU A CA 1
ATOM 571 C C . GLU A 1 75 ? 6.762 20.820 -3.432 1.00 63.38 75 GLU A C 1
ATOM 573 O O . GLU A 1 75 ? 7.561 20.983 -2.512 1.00 63.38 75 GLU A O 1
ATOM 578 N N . ALA A 1 76 ? 6.064 19.700 -3.589 1.00 63.66 76 ALA A N 1
ATOM 579 C CA . ALA A 1 76 ? 6.266 18.519 -2.769 1.00 63.66 76 ALA A CA 1
ATOM 580 C C . ALA A 1 76 ? 6.819 17.378 -3.626 1.00 63.66 76 ALA A C 1
ATOM 582 O O . ALA A 1 76 ? 6.519 17.258 -4.819 1.00 63.66 76 ALA A O 1
ATOM 583 N N . TYR A 1 77 ? 7.653 16.558 -2.997 1.00 67.38 77 TYR A N 1
ATOM 584 C CA . TY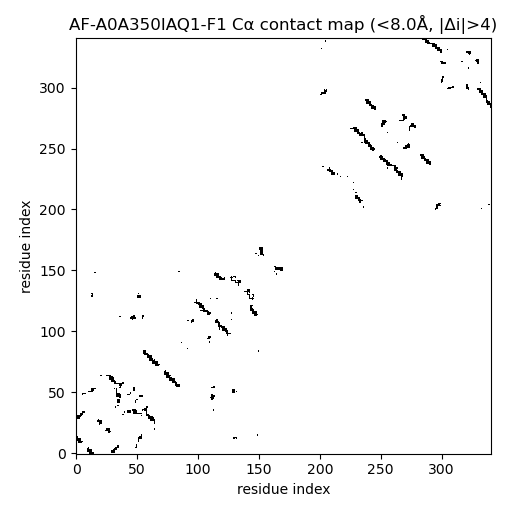R A 1 77 ? 7.946 15.218 -3.474 1.00 67.38 77 TYR A CA 1
ATOM 585 C C . TYR A 1 77 ? 6.707 14.351 -3.249 1.00 67.38 77 TYR A C 1
ATOM 587 O O . TYR A 1 77 ? 6.154 14.370 -2.148 1.00 67.38 77 TYR A O 1
ATOM 595 N N . ASN A 1 78 ? 6.282 13.612 -4.273 1.00 67.06 78 ASN A N 1
ATOM 596 C CA . ASN A 1 78 ? 5.056 12.822 -4.198 1.00 67.06 78 ASN A CA 1
ATOM 597 C C . ASN A 1 78 ? 5.331 11.317 -4.156 1.00 67.06 78 ASN A C 1
ATOM 599 O O . ASN A 1 78 ? 5.035 10.673 -3.153 1.00 67.06 78 ASN A O 1
ATOM 603 N N . TYR A 1 79 ? 5.871 10.757 -5.240 1.00 72.19 79 TYR A N 1
ATOM 604 C CA . TYR A 1 79 ? 6.013 9.311 -5.415 1.00 72.19 79 TYR A CA 1
ATOM 605 C C . TYR A 1 79 ? 7.282 8.968 -6.192 1.00 72.19 79 TYR A C 1
ATOM 607 O O . TYR A 1 79 ? 7.729 9.764 -7.025 1.00 72.19 79 TYR A O 1
ATOM 615 N N . ASN A 1 80 ? 7.769 7.748 -5.964 1.00 79.25 80 ASN A N 1
ATOM 616 C CA . ASN A 1 80 ? 8.707 7.078 -6.858 1.00 79.25 80 ASN A CA 1
ATOM 617 C C . ASN A 1 80 ? 7.918 6.234 -7.834 1.00 79.25 80 ASN A C 1
ATOM 619 O O . ASN A 1 80 ? 6.918 5.608 -7.468 1.00 79.25 80 ASN A O 1
ATOM 623 N N . LEU A 1 81 ? 8.347 6.276 -9.082 1.00 79.19 81 LEU A N 1
ATOM 624 C CA . LEU A 1 81 ? 7.822 5.437 -10.130 1.00 79.19 81 LEU A CA 1
ATOM 625 C C . LEU A 1 81 ? 8.954 4.556 -10.641 1.00 79.19 81 LEU A C 1
ATOM 627 O O . LEU A 1 81 ? 9.909 5.073 -11.210 1.00 79.19 81 LEU A O 1
ATOM 631 N N . ASP A 1 82 ? 8.762 3.247 -10.533 1.00 77.81 82 ASP A N 1
ATOM 632 C CA . ASP A 1 82 ? 9.712 2.271 -11.056 1.00 77.81 82 ASP A CA 1
ATOM 633 C C . ASP A 1 82 ? 9.098 1.626 -12.288 1.00 77.81 82 ASP A C 1
ATOM 635 O O . ASP A 1 82 ? 8.006 1.047 -12.249 1.00 77.81 82 ASP A O 1
ATOM 639 N N . LEU A 1 83 ? 9.794 1.750 -13.415 1.00 76.50 83 LEU A N 1
ATOM 640 C CA . LEU A 1 83 ? 9.367 1.170 -14.680 1.00 76.50 83 LEU A CA 1
ATOM 641 C C . LEU A 1 83 ? 10.363 0.105 -15.112 1.00 76.50 83 LEU A C 1
ATOM 643 O O . LEU A 1 83 ? 11.408 0.397 -15.689 1.00 76.50 83 LEU A O 1
ATOM 647 N N . ALA A 1 84 ? 9.995 -1.149 -14.872 1.00 76.81 84 ALA A N 1
ATOM 648 C CA . ALA A 1 84 ? 10.727 -2.291 -15.387 1.00 76.81 84 ALA A CA 1
ATOM 649 C C . ALA A 1 84 ? 10.263 -2.626 -16.811 1.00 76.81 84 ALA A C 1
ATOM 651 O O . ALA A 1 84 ? 9.068 -2.788 -17.071 1.00 76.81 84 ALA A O 1
ATOM 652 N N . ILE A 1 85 ? 11.219 -2.796 -17.725 1.00 75.81 85 ILE A N 1
ATOM 653 C CA . ILE A 1 85 ? 10.974 -3.354 -19.059 1.00 75.81 85 ILE A CA 1
ATOM 654 C C . ILE A 1 85 ? 11.548 -4.775 -19.066 1.00 75.81 85 ILE A C 1
ATOM 656 O O . ILE A 1 85 ? 12.763 -4.949 -19.189 1.00 75.81 85 ILE A O 1
ATOM 660 N N . PRO A 1 86 ? 10.713 -5.813 -18.886 1.00 73.25 86 PRO A N 1
ATOM 661 C CA . PRO A 1 86 ? 11.209 -7.176 -18.807 1.00 73.25 86 PRO A CA 1
ATOM 662 C C . PRO A 1 86 ? 11.726 -7.638 -20.173 1.00 73.25 86 PRO A C 1
ATOM 664 O O . PRO A 1 86 ? 10.989 -7.688 -21.155 1.00 73.25 86 PRO A O 1
ATOM 667 N N . LEU A 1 87 ? 12.997 -8.037 -20.211 1.00 74.25 87 LEU A N 1
ATOM 668 C CA . LEU A 1 87 ? 13.633 -8.696 -21.351 1.00 74.25 87 LEU A CA 1
ATOM 669 C C . LEU A 1 87 ? 14.054 -10.108 -20.944 1.00 74.25 87 LEU A C 1
ATOM 671 O O . LEU A 1 87 ? 14.621 -10.307 -19.866 1.00 74.25 87 LEU A O 1
ATOM 675 N N . SER A 1 88 ? 13.801 -11.093 -21.808 1.00 80.50 88 SER A N 1
ATOM 676 C CA . SER A 1 88 ? 14.222 -12.472 -21.554 1.00 80.50 88 SER A CA 1
ATOM 677 C C . SER A 1 88 ? 15.748 -12.595 -21.595 1.00 80.50 88 SER A C 1
ATOM 679 O O . SER A 1 88 ? 16.420 -11.918 -22.376 1.00 80.50 88 SER A O 1
ATOM 681 N N . ASN A 1 89 ? 16.312 -13.502 -20.792 1.00 80.25 89 ASN A N 1
ATOM 682 C CA . ASN A 1 89 ? 17.761 -13.737 -20.782 1.00 80.25 89 ASN A CA 1
ATOM 683 C C . ASN A 1 89 ? 18.293 -14.156 -22.160 1.00 80.25 89 ASN A C 1
ATOM 685 O O . ASN A 1 89 ? 19.393 -13.767 -22.530 1.00 80.25 89 ASN A O 1
ATOM 689 N N . SER A 1 90 ? 17.493 -14.878 -22.951 1.00 82.19 90 SER A N 1
ATOM 690 C CA . SER A 1 90 ? 17.870 -15.240 -24.320 1.00 82.19 90 SER A CA 1
ATOM 691 C C . SER A 1 90 ? 18.054 -14.012 -25.211 1.00 82.19 90 SER A C 1
ATOM 693 O O . SER A 1 90 ? 19.025 -13.966 -25.957 1.00 82.19 90 SER A O 1
ATOM 695 N N . VAL A 1 91 ? 17.174 -13.009 -25.122 1.00 80.31 91 VAL A N 1
ATOM 696 C CA . VAL A 1 91 ? 17.318 -11.764 -25.894 1.00 80.31 91 VAL A CA 1
ATOM 697 C C . VAL A 1 91 ? 18.558 -10.996 -25.441 1.00 80.31 91 VAL A C 1
ATOM 699 O O . VAL A 1 91 ? 19.337 -10.564 -26.287 1.00 80.31 91 VAL A O 1
ATOM 702 N N . LYS A 1 92 ? 18.788 -10.901 -24.124 1.00 81.56 92 LYS A N 1
ATOM 703 C CA . LYS A 1 92 ? 19.976 -10.238 -23.561 1.00 81.56 92 LYS A CA 1
ATOM 704 C C . LYS A 1 92 ? 21.277 -10.870 -24.060 1.00 81.56 92 LYS A C 1
ATOM 706 O O . LYS A 1 92 ? 22.183 -10.152 -24.458 1.00 81.56 92 LYS A O 1
ATOM 711 N N . SER A 1 93 ? 21.363 -12.201 -24.071 1.00 85.50 93 SER A N 1
ATOM 712 C CA . SER A 1 93 ? 22.562 -12.916 -24.526 1.00 85.50 93 SER A CA 1
ATOM 713 C C . SER A 1 93 ? 22.737 -12.879 -26.045 1.00 85.50 93 SER A C 1
ATOM 715 O O . SER A 1 93 ? 23.849 -12.670 -26.517 1.00 85.50 93 SER A O 1
ATOM 717 N N . ASN A 1 94 ? 21.659 -13.050 -26.816 1.00 86.12 94 ASN A N 1
ATOM 718 C CA . ASN A 1 94 ? 21.729 -13.092 -28.282 1.00 86.12 94 ASN A CA 1
ATOM 719 C C . ASN A 1 94 ? 22.036 -11.728 -28.904 1.00 86.12 94 ASN A C 1
ATOM 721 O O . ASN A 1 94 ? 22.606 -11.671 -29.989 1.00 86.12 94 ASN A O 1
ATOM 725 N N . ARG A 1 95 ? 21.637 -10.642 -28.234 1.00 87.81 95 ARG A N 1
ATOM 726 C CA . ARG A 1 95 ? 21.871 -9.266 -28.684 1.00 87.81 95 ARG A CA 1
ATOM 727 C C . ARG A 1 95 ? 22.990 -8.579 -27.904 1.00 87.81 95 ARG A C 1
ATOM 729 O O . ARG A 1 95 ? 23.117 -7.373 -28.012 1.00 87.81 95 ARG A O 1
ATOM 736 N N . ALA A 1 96 ? 23.788 -9.288 -27.106 1.00 90.06 96 ALA A N 1
ATOM 737 C CA . ALA A 1 96 ? 24.854 -8.660 -26.324 1.00 90.06 96 ALA A CA 1
ATOM 738 C C . ALA A 1 96 ? 25.825 -7.876 -27.228 1.00 90.06 96 ALA A C 1
ATOM 740 O O . ALA A 1 96 ? 26.290 -8.400 -28.243 1.00 90.06 96 ALA A O 1
ATOM 741 N N . TYR A 1 97 ? 26.131 -6.630 -26.854 1.00 90.62 97 TYR A N 1
ATOM 742 C CA . TYR A 1 97 ? 27.077 -5.800 -27.598 1.00 90.62 97 TYR A CA 1
ATOM 743 C C . TYR A 1 97 ? 28.459 -6.467 -27.686 1.00 90.62 97 TYR A C 1
ATOM 745 O O . TYR A 1 97 ? 29.016 -6.950 -26.700 1.00 90.62 97 TYR A O 1
ATOM 753 N N . ASN A 1 98 ? 29.015 -6.469 -28.893 1.00 89.75 98 ASN A N 1
ATOM 754 C CA . ASN A 1 98 ? 30.348 -6.958 -29.217 1.00 89.75 98 ASN A CA 1
ATOM 755 C C . ASN A 1 98 ? 31.163 -5.834 -29.864 1.00 89.75 98 ASN A C 1
ATOM 757 O O . ASN A 1 98 ? 30.820 -5.376 -30.954 1.00 89.75 98 ASN A O 1
ATOM 761 N N . SER A 1 99 ? 32.263 -5.449 -29.216 1.00 89.94 99 SER A N 1
ATOM 762 C CA . SER A 1 99 ? 33.159 -4.373 -29.652 1.00 89.94 99 SER A CA 1
ATOM 763 C C . SER A 1 99 ? 33.947 -4.684 -30.926 1.00 89.94 99 SER A C 1
ATOM 765 O O . SER A 1 99 ? 34.463 -3.772 -31.556 1.00 89.94 99 SER A O 1
ATOM 767 N N . ASN A 1 100 ? 34.034 -5.949 -31.347 1.00 91.81 100 ASN A N 1
ATOM 768 C CA . ASN A 1 100 ? 34.730 -6.335 -32.581 1.00 91.81 100 ASN A CA 1
ATOM 769 C C . ASN A 1 100 ? 33.799 -6.404 -33.803 1.00 91.81 100 ASN A C 1
ATOM 771 O O . ASN A 1 100 ? 34.249 -6.760 -34.892 1.00 91.81 100 ASN A O 1
ATOM 775 N N . LYS A 1 101 ? 32.500 -6.131 -33.627 1.00 90.94 101 LYS A N 1
ATOM 776 C CA . LYS A 1 101 ? 31.488 -6.185 -34.687 1.00 90.94 101 LYS A CA 1
ATOM 777 C C . LYS A 1 101 ? 31.050 -4.762 -35.053 1.00 90.94 101 LYS A C 1
ATOM 779 O O . LYS A 1 101 ? 30.817 -3.954 -34.162 1.00 90.94 101 LYS A O 1
ATOM 784 N N . SER A 1 102 ? 30.918 -4.485 -36.349 1.00 91.19 102 SER A N 1
ATOM 785 C CA . SER A 1 102 ? 30.207 -3.312 -36.869 1.00 91.19 102 SER A CA 1
ATOM 786 C C . SER A 1 102 ? 28.711 -3.604 -36.992 1.00 91.19 102 SER A C 1
ATOM 788 O O . SER A 1 102 ? 28.327 -4.734 -37.310 1.00 91.19 102 SER A O 1
ATOM 790 N N . TYR A 1 103 ? 27.881 -2.589 -36.782 1.00 89.69 103 TYR A N 1
ATOM 791 C CA . TYR A 1 103 ? 26.426 -2.709 -36.792 1.00 89.69 103 TYR A CA 1
ATOM 792 C C . TYR A 1 103 ? 25.822 -1.844 -37.892 1.00 89.69 103 TYR A C 1
ATOM 794 O O . TYR A 1 103 ? 26.101 -0.647 -37.984 1.00 89.69 103 TYR A O 1
ATOM 802 N N . ASP A 1 104 ? 24.983 -2.458 -38.721 1.00 88.56 104 ASP A N 1
ATOM 803 C CA . ASP A 1 104 ? 24.256 -1.757 -39.776 1.00 88.56 104 ASP A CA 1
ATOM 804 C C . ASP A 1 104 ? 23.054 -0.986 -39.210 1.00 88.56 104 ASP A C 1
ATOM 806 O O . ASP A 1 104 ? 22.595 -1.222 -38.090 1.00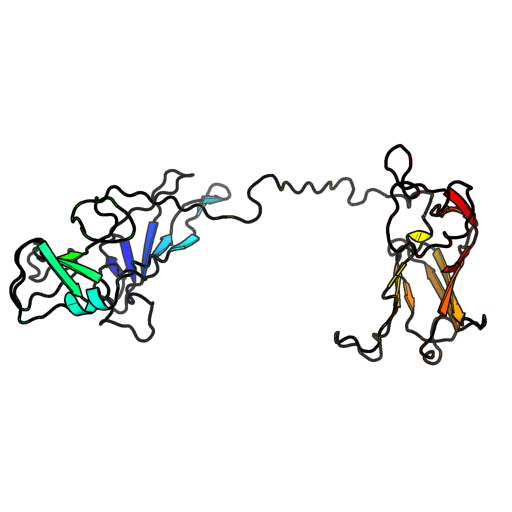 88.56 104 ASP A O 1
ATOM 810 N N . LEU A 1 105 ? 22.517 -0.062 -40.011 1.00 84.12 105 LEU A N 1
ATOM 811 C CA . LEU A 1 105 ? 21.316 0.706 -39.678 1.00 84.12 105 LEU A CA 1
ATOM 812 C C . LEU A 1 105 ? 20.171 -0.215 -39.216 1.00 84.12 105 LEU A C 1
ATOM 814 O O . LEU A 1 105 ? 19.719 -1.079 -39.966 1.00 84.12 105 LEU A O 1
ATOM 818 N N . GLY A 1 106 ? 19.659 0.027 -38.010 1.00 80.31 106 GLY A N 1
ATOM 819 C CA . GLY A 1 106 ? 18.546 -0.709 -37.414 1.00 80.31 106 GLY A CA 1
ATOM 820 C C . GLY A 1 106 ? 18.933 -1.988 -36.667 1.00 80.31 106 GLY A C 1
ATOM 821 O O . GLY A 1 106 ? 18.055 -2.584 -36.047 1.00 80.31 106 GLY A O 1
ATOM 822 N N . GLU A 1 107 ? 20.204 -2.412 -36.671 1.00 84.19 107 GLU A N 1
ATOM 823 C CA . GLU A 1 107 ? 20.636 -3.529 -35.824 1.00 84.19 107 GLU A CA 1
ATOM 824 C C . GLU A 1 107 ? 20.523 -3.173 -34.335 1.00 84.19 107 GLU A C 1
ATOM 826 O O . GLU A 1 107 ? 20.794 -2.042 -33.922 1.00 84.19 107 GLU A O 1
ATOM 831 N N . GLU A 1 108 ? 20.145 -4.165 -33.525 1.00 86.06 108 GLU A N 1
ATOM 832 C CA . GLU A 1 108 ? 19.897 -3.999 -32.095 1.00 86.06 108 GLU A CA 1
ATOM 833 C C . GLU A 1 108 ? 20.974 -4.656 -31.231 1.00 86.06 108 GLU A C 1
ATOM 835 O O . GLU A 1 108 ? 21.379 -5.797 -31.478 1.00 86.06 108 GLU A O 1
ATOM 840 N N . VAL A 1 109 ? 21.356 -3.973 -30.152 1.00 88.75 109 VAL A N 1
ATOM 841 C CA . VAL A 1 109 ? 22.304 -4.472 -29.154 1.00 88.75 109 VAL A CA 1
ATOM 842 C C . VAL A 1 109 ? 21.808 -4.234 -27.734 1.00 88.75 109 VAL A C 1
ATOM 844 O O . VAL A 1 109 ? 21.202 -3.215 -27.420 1.00 88.75 109 VAL A O 1
ATOM 847 N N . PHE A 1 110 ? 22.079 -5.178 -26.847 1.00 86.81 110 PHE A N 1
ATOM 848 C CA . PHE A 1 110 ? 21.876 -5.065 -25.416 1.00 86.81 110 PHE A CA 1
ATOM 849 C C . PHE A 1 110 ? 23.195 -4.638 -24.771 1.00 86.81 110 PHE A C 1
ATOM 851 O O . PHE A 1 110 ? 24.202 -5.347 -24.870 1.00 86.81 110 PHE A O 1
ATOM 858 N N . PHE A 1 111 ? 23.180 -3.478 -24.119 1.00 86.75 111 PHE A N 1
ATOM 859 C CA . PHE A 1 111 ? 24.344 -2.881 -23.475 1.00 86.75 111 PHE A CA 1
ATOM 860 C C . PHE A 1 111 ? 23.908 -2.094 -22.239 1.00 86.75 111 PHE A C 1
ATOM 862 O O . PHE A 1 111 ? 22.939 -1.335 -22.296 1.00 86.75 111 PHE A O 1
ATOM 869 N N . GLN A 1 112 ? 24.619 -2.297 -21.125 1.00 83.31 112 GLN A N 1
ATOM 870 C CA . GLN A 1 112 ? 24.410 -1.576 -19.864 1.00 83.31 112 GLN A CA 1
ATOM 871 C C . GLN A 1 112 ? 22.937 -1.507 -19.414 1.00 83.31 112 GLN A C 1
ATOM 873 O O . GLN A 1 112 ? 22.385 -0.439 -19.174 1.00 83.31 112 GLN A O 1
ATOM 878 N N . GLY A 1 113 ? 22.263 -2.658 -19.351 1.00 78.31 113 GLY A N 1
ATOM 879 C CA . GLY A 1 113 ? 20.887 -2.753 -18.839 1.00 78.31 113 GLY A CA 1
ATOM 880 C C . GLY A 1 113 ? 19.785 -2.330 -19.820 1.00 78.31 113 GLY A C 1
ATOM 881 O O . GLY A 1 113 ? 18.617 -2.637 -19.579 1.00 78.31 113 GLY A O 1
ATOM 882 N N . SER A 1 114 ? 20.137 -1.725 -20.957 1.00 80.69 114 SER A N 1
ATOM 883 C CA . SER A 1 114 ? 19.189 -1.229 -21.959 1.00 80.69 114 SER A CA 1
ATOM 884 C C . SER A 1 114 ? 19.382 -1.890 -23.325 1.00 80.69 114 SER A C 1
ATOM 886 O O . SER A 1 114 ? 20.459 -2.379 -23.671 1.00 80.69 114 SER A O 1
ATOM 888 N N . LEU A 1 115 ? 18.309 -1.920 -24.116 1.00 84.56 115 LEU A N 1
ATOM 889 C CA . LEU A 1 115 ? 18.366 -2.293 -25.527 1.00 84.56 115 LEU A CA 1
ATOM 890 C C . LEU A 1 115 ? 18.578 -1.021 -26.358 1.00 84.56 115 LEU A C 1
ATOM 892 O O . LEU A 1 115 ? 17.983 0.016 -26.075 1.00 84.56 115 LEU A O 1
ATOM 896 N N . TRP A 1 116 ? 19.420 -1.109 -27.375 1.00 85.62 116 TRP A N 1
ATOM 897 C CA . TRP A 1 116 ? 19.847 -0.015 -28.237 1.00 85.62 116 TRP A CA 1
ATOM 898 C C . TRP A 1 116 ? 19.714 -0.428 -29.692 1.00 85.62 116 TRP A C 1
ATOM 900 O O . TRP A 1 116 ? 19.795 -1.615 -29.997 1.00 85.62 116 TRP A O 1
ATOM 910 N N . TYR A 1 117 ? 19.549 0.540 -30.586 1.00 85.62 117 TYR A N 1
ATOM 911 C CA . TYR A 1 117 ? 19.605 0.317 -32.024 1.00 85.62 117 TYR A CA 1
ATOM 912 C C . TYR A 1 117 ? 20.518 1.333 -32.703 1.00 85.62 117 TYR A C 1
ATOM 914 O O . TYR A 1 117 ? 20.657 2.473 -32.243 1.00 85.62 117 TYR A O 1
ATOM 922 N N . ALA A 1 118 ? 21.132 0.919 -33.806 1.00 83.81 118 ALA A N 1
ATOM 923 C CA . ALA A 1 118 ? 21.943 1.786 -34.645 1.00 83.81 118 ALA A CA 1
ATOM 924 C C . ALA A 1 118 ? 21.031 2.692 -35.496 1.00 83.81 118 ALA A C 1
ATOM 926 O O . ALA A 1 118 ? 20.349 2.231 -36.409 1.00 83.81 118 ALA A O 1
ATOM 927 N N . PHE A 1 119 ? 20.983 3.990 -35.192 1.00 81.31 119 PHE A N 1
ATOM 928 C CA . PHE A 1 119 ? 20.280 5.005 -35.991 1.00 81.31 119 PHE A CA 1
ATOM 929 C C . PHE A 1 119 ? 21.074 5.423 -37.235 1.00 81.31 119 PHE A C 1
ATOM 931 O O . PHE A 1 119 ? 20.502 5.875 -38.224 1.00 81.31 119 PHE A O 1
ATOM 938 N N . THR A 1 120 ? 22.387 5.242 -37.192 1.00 82.88 120 THR A N 1
ATOM 939 C CA . THR A 1 120 ? 23.306 5.280 -38.331 1.00 82.88 120 THR A CA 1
ATOM 940 C C . THR A 1 120 ? 24.269 4.100 -38.192 1.00 82.88 120 THR A C 1
ATOM 942 O O . THR A 1 120 ? 24.433 3.618 -37.070 1.00 82.88 120 THR A O 1
ATOM 945 N N . PRO A 1 121 ? 24.897 3.612 -39.278 1.00 84.94 121 PRO A N 1
ATOM 946 C CA . PRO A 1 121 ? 25.887 2.540 -39.180 1.00 84.94 121 PRO A CA 1
ATOM 947 C C . PRO A 1 121 ? 26.952 2.854 -38.121 1.00 84.94 121 PRO A C 1
ATOM 949 O O . PRO A 1 121 ? 27.459 3.977 -38.078 1.00 84.94 121 PRO A O 1
ATOM 952 N N . ALA A 1 122 ? 27.246 1.882 -37.259 1.00 86.88 122 ALA A N 1
ATOM 953 C CA . ALA A 1 122 ? 28.209 2.007 -36.172 1.00 86.88 122 ALA A CA 1
ATOM 954 C C . ALA A 1 122 ? 29.408 1.094 -36.437 1.00 86.88 122 ALA A C 1
ATOM 956 O O . ALA A 1 122 ? 29.264 -0.125 -36.574 1.00 86.88 122 ALA A O 1
ATOM 957 N N . ASP A 1 123 ? 30.599 1.683 -36.497 1.00 87.81 123 ASP A N 1
ATOM 958 C CA . ASP A 1 123 ? 31.837 0.932 -36.667 1.00 87.81 123 ASP A CA 1
ATOM 959 C C . ASP A 1 123 ? 32.174 0.102 -35.420 1.00 87.81 123 ASP A C 1
ATOM 961 O O . ASP A 1 123 ? 31.686 0.345 -34.311 1.00 87.81 123 ASP A O 1
ATOM 965 N N . ALA A 1 124 ? 33.032 -0.903 -35.604 1.00 88.56 124 ALA A N 1
ATOM 966 C CA . ALA A 1 124 ? 33.485 -1.751 -34.510 1.00 88.56 124 ALA A CA 1
ATOM 967 C C . ALA A 1 124 ? 34.187 -0.915 -33.424 1.00 88.56 124 ALA A C 1
ATOM 969 O O . ALA A 1 124 ? 35.134 -0.180 -33.702 1.00 88.56 124 ALA A O 1
ATOM 970 N N . GLY A 1 125 ? 33.724 -1.060 -32.183 1.00 84.94 125 GLY A N 1
ATOM 971 C CA . GLY A 1 125 ? 34.284 -0.403 -31.002 1.00 84.94 125 GLY A CA 1
ATOM 972 C C . GLY A 1 125 ? 33.508 0.828 -30.536 1.00 84.94 125 GLY A C 1
ATOM 973 O O . GLY A 1 125 ? 33.765 1.291 -29.428 1.00 84.94 125 GLY A O 1
ATOM 974 N N . ILE A 1 126 ? 32.540 1.323 -31.314 1.00 86.06 126 ILE A N 1
ATOM 975 C CA . ILE A 1 126 ? 31.700 2.458 -30.913 1.00 86.06 126 ILE A CA 1
ATOM 976 C C . ILE A 1 126 ? 30.604 1.991 -29.951 1.00 86.06 126 ILE A C 1
ATOM 978 O O . ILE A 1 126 ? 29.634 1.345 -30.353 1.00 86.06 126 ILE A O 1
ATOM 982 N N . GLU A 1 127 ? 30.750 2.338 -28.674 1.00 86.25 127 GLU A N 1
ATOM 983 C CA . GLU A 1 127 ? 29.829 1.929 -27.613 1.00 86.25 127 GLU A CA 1
ATOM 984 C C . GLU A 1 127 ? 28.534 2.766 -27.594 1.00 86.25 127 GLU A C 1
ATOM 986 O O . GLU A 1 127 ? 28.560 3.966 -27.895 1.00 86.25 127 GLU A O 1
ATOM 991 N N . PRO A 1 128 ? 27.387 2.170 -27.213 1.00 85.62 128 PRO A N 1
ATOM 992 C CA . PRO A 1 128 ? 26.163 2.923 -26.968 1.00 85.62 128 PRO A CA 1
ATOM 993 C C . PRO A 1 128 ? 26.309 3.873 -25.777 1.00 85.62 128 PRO A C 1
ATOM 995 O O . PRO A 1 128 ? 26.510 3.439 -24.646 1.00 85.62 128 PRO A O 1
ATOM 998 N N . VAL A 1 129 ? 26.162 5.175 -26.032 1.00 79.94 129 VAL A N 1
ATOM 999 C CA . VAL A 1 129 ? 26.186 6.230 -25.001 1.00 79.94 129 VAL A CA 1
ATOM 1000 C C . VAL A 1 129 ? 24.963 7.144 -25.103 1.00 79.94 129 VAL A C 1
ATOM 1002 O O . VAL A 1 129 ? 24.109 6.979 -25.981 1.00 79.94 129 VAL A O 1
ATOM 1005 N N . SER A 1 130 ? 24.850 8.127 -24.207 1.00 75.12 130 SER A N 1
ATOM 1006 C CA . SER A 1 130 ? 23.786 9.130 -24.277 1.00 75.12 130 SER A CA 1
ATOM 1007 C C . SER A 1 130 ? 23.846 9.938 -25.572 1.00 75.12 130 SER A C 1
ATOM 1009 O O . SER A 1 130 ? 24.912 10.263 -26.081 1.00 75.12 130 SER A O 1
ATOM 1011 N N . VAL A 1 131 ? 22.687 10.364 -26.076 1.00 70.38 131 VAL A N 1
ATOM 1012 C CA . VAL A 1 131 ? 22.609 11.343 -27.181 1.00 70.38 131 VAL A CA 1
ATOM 1013 C C . VAL A 1 131 ? 23.115 12.732 -26.763 1.00 70.38 131 VAL A C 1
ATOM 1015 O O . VAL A 1 131 ? 23.253 13.625 -27.593 1.00 70.38 131 VAL A O 1
ATOM 1018 N N . HIS A 1 132 ? 23.307 12.955 -25.463 1.00 65.88 132 HIS A N 1
ATOM 1019 C CA . HIS A 1 132 ? 23.832 14.205 -24.923 1.00 65.88 132 HIS A CA 1
ATOM 1020 C C . HIS A 1 132 ? 25.337 14.181 -24.671 1.00 65.88 132 HIS A C 1
ATOM 1022 O O . HIS A 1 132 ? 25.886 15.261 -24.467 1.00 65.88 132 HIS A O 1
ATOM 1028 N N . GLU A 1 133 ? 25.964 13.003 -24.711 1.00 67.94 133 GLU A N 1
ATOM 1029 C CA . GLU A 1 133 ? 27.417 12.884 -24.710 1.00 67.94 133 GLU A CA 1
ATOM 1030 C C . GLU A 1 133 ? 27.921 13.255 -26.103 1.00 67.94 133 GLU A C 1
ATOM 1032 O O . GLU A 1 133 ? 27.497 12.684 -27.112 1.00 67.94 133 GLU A O 1
ATOM 1037 N N . ASP A 1 134 ? 28.782 14.260 -26.138 1.00 65.81 134 ASP A N 1
ATOM 1038 C CA . ASP A 1 134 ? 29.525 14.655 -27.321 1.00 65.81 134 ASP A CA 1
ATOM 1039 C C . ASP A 1 134 ? 30.868 13.922 -27.272 1.00 65.81 134 ASP A C 1
ATOM 1041 O O . ASP A 1 134 ? 31.714 14.222 -26.430 1.00 65.81 134 ASP A O 1
ATOM 1045 N N . MET A 1 135 ? 31.024 12.895 -28.111 1.00 65.12 135 MET A N 1
ATOM 1046 C CA . MET A 1 135 ? 32.219 12.046 -28.091 1.00 65.12 135 MET A CA 1
ATOM 1047 C C . MET A 1 135 ? 33.479 12.800 -28.535 1.00 65.12 135 MET A C 1
ATOM 1049 O O . MET A 1 135 ? 34.580 12.421 -28.135 1.00 65.12 135 MET A O 1
ATOM 1053 N N . GLU A 1 136 ? 33.322 13.831 -29.368 1.00 67.94 136 GLU A N 1
ATOM 1054 C CA . GLU A 1 136 ? 34.427 14.567 -29.992 1.00 67.94 136 GLU A CA 1
ATOM 1055 C C . GLU A 1 136 ? 34.587 15.992 -29.425 1.00 67.94 136 GLU A C 1
ATOM 1057 O O . GLU A 1 136 ? 35.551 16.675 -29.772 1.00 67.94 136 GLU A O 1
ATOM 1062 N N . ASP A 1 137 ? 33.695 16.404 -28.510 1.00 64.62 137 ASP A N 1
ATOM 1063 C CA . ASP A 1 137 ? 33.608 17.747 -27.904 1.00 64.62 137 ASP A CA 1
ATOM 1064 C C . ASP A 1 137 ? 33.581 18.862 -28.971 1.00 64.62 137 ASP A C 1
ATOM 1066 O O . ASP A 1 137 ? 34.160 19.942 -28.811 1.00 64.62 137 ASP A O 1
ATOM 1070 N N . ASP A 1 138 ? 32.941 18.576 -30.109 1.00 70.38 138 ASP A N 1
ATOM 1071 C CA . ASP A 1 138 ? 32.882 19.436 -31.293 1.00 70.38 138 ASP A CA 1
ATOM 1072 C C . ASP A 1 138 ? 31.562 20.226 -31.404 1.00 70.38 138 ASP A C 1
ATOM 1074 O O . ASP A 1 138 ? 31.412 21.105 -32.259 1.00 70.38 138 ASP A O 1
ATOM 1078 N N . GLY A 1 139 ? 30.623 19.975 -30.491 1.00 63.81 139 GLY A N 1
ATOM 1079 C CA . GLY A 1 139 ? 29.288 20.555 -30.442 1.00 63.81 139 GLY A CA 1
ATOM 1080 C C . GLY A 1 139 ? 28.234 19.777 -31.237 1.00 63.81 139 GLY A C 1
ATOM 1081 O O . GLY A 1 139 ? 27.053 20.146 -31.176 1.00 63.81 139 GLY A O 1
ATOM 1082 N N . GLU A 1 140 ? 28.612 18.712 -31.946 1.00 64.94 140 GLU A N 1
ATOM 1083 C CA . GLU A 1 140 ? 27.735 17.878 -32.763 1.00 64.94 140 GLU A CA 1
ATOM 1084 C C . GLU A 1 140 ? 27.400 16.558 -32.050 1.00 64.94 140 GLU A C 1
ATOM 1086 O O . GLU A 1 140 ? 28.236 15.780 -31.608 1.00 64.94 140 GLU A O 1
ATOM 1091 N N . ARG A 1 141 ? 26.105 16.247 -31.950 1.00 65.06 141 ARG A N 1
ATOM 1092 C CA . ARG A 1 141 ? 25.630 15.020 -31.283 1.00 65.06 141 ARG A CA 1
ATOM 1093 C C . ARG A 1 141 ? 25.512 13.886 -32.291 1.00 65.06 141 ARG A C 1
ATOM 1095 O O . ARG A 1 141 ? 24.408 13.538 -32.719 1.00 65.06 141 ARG A O 1
ATOM 1102 N N . ASN A 1 142 ? 26.655 13.336 -32.683 1.00 67.19 142 ASN A N 1
ATOM 1103 C CA . ASN A 1 142 ? 26.792 12.371 -33.777 1.00 67.19 142 ASN A CA 1
ATOM 1104 C C . ASN A 1 142 ? 26.781 10.888 -33.344 1.00 67.19 142 ASN A C 1
ATOM 1106 O O . ASN A 1 142 ? 26.905 10.013 -34.198 1.00 67.19 142 ASN A O 1
ATOM 1110 N N . ASN A 1 143 ? 26.571 10.587 -32.057 1.00 76.31 143 ASN A N 1
ATOM 1111 C CA . ASN A 1 143 ? 26.477 9.212 -31.557 1.00 76.31 143 ASN A CA 1
ATOM 1112 C C . ASN A 1 143 ? 25.465 8.378 -32.387 1.00 76.31 143 ASN A C 1
ATOM 1114 O O . ASN A 1 143 ? 24.298 8.788 -32.496 1.00 76.31 143 ASN A O 1
ATOM 1118 N N . PRO A 1 144 ? 25.866 7.215 -32.941 1.00 81.38 144 PRO A N 1
ATOM 1119 C CA . PRO A 1 144 ? 25.016 6.403 -33.811 1.00 81.38 144 PRO A CA 1
ATOM 1120 C C . PRO A 1 144 ? 23.908 5.651 -33.063 1.00 81.38 144 PRO A C 1
ATOM 1122 O O . PRO A 1 144 ? 22.940 5.215 -33.682 1.00 81.38 144 PRO A O 1
ATOM 1125 N N . TRP A 1 145 ? 24.004 5.504 -31.742 1.00 83.31 145 TRP A N 1
ATOM 1126 C CA . TRP A 1 145 ? 23.114 4.650 -30.961 1.00 83.31 145 TRP A CA 1
ATOM 1127 C C . TRP A 1 145 ? 21.904 5.390 -30.399 1.00 83.31 145 TRP A C 1
ATOM 1129 O O . TRP A 1 145 ? 21.983 6.538 -29.951 1.00 83.31 145 TRP A O 1
ATOM 1139 N N . ARG A 1 146 ? 20.750 4.721 -30.380 1.00 80.19 146 ARG A N 1
ATOM 1140 C CA . ARG A 1 146 ? 19.531 5.220 -29.733 1.00 80.19 146 ARG A CA 1
ATOM 1141 C C . ARG A 1 146 ? 18.915 4.136 -28.847 1.00 80.19 146 ARG A C 1
ATOM 1143 O O . ARG A 1 146 ? 18.861 2.981 -29.268 1.00 80.19 146 ARG A O 1
ATOM 1150 N N . PRO A 1 147 ? 18.454 4.479 -27.632 1.00 78.88 147 PRO A N 1
ATOM 1151 C CA . PRO A 1 147 ? 17.818 3.511 -26.753 1.00 78.88 147 PRO A CA 1
ATOM 1152 C C . PRO A 1 147 ? 16.457 3.099 -27.314 1.00 78.88 147 PRO A C 1
ATOM 1154 O O . PRO A 1 147 ? 15.712 3.905 -27.880 1.00 78.88 147 PRO A O 1
ATOM 1157 N N . VAL A 1 148 ? 16.149 1.823 -27.143 1.00 77.44 148 VAL A N 1
ATOM 1158 C CA . VAL A 1 148 ? 14.946 1.168 -27.631 1.00 77.44 148 VAL A CA 1
ATOM 1159 C C . VAL A 1 148 ? 13.877 1.177 -26.539 1.00 77.44 148 VAL A C 1
ATOM 1161 O O . VAL A 1 148 ? 14.090 0.639 -25.453 1.00 77.44 148 VAL A O 1
ATOM 1164 N N . TYR A 1 149 ? 12.697 1.734 -26.837 1.00 74.25 149 TYR A N 1
ATOM 1165 C CA . TYR A 1 149 ? 11.585 1.784 -25.883 1.00 74.25 149 TYR A CA 1
ATOM 1166 C C . TYR A 1 149 ? 10.316 1.102 -26.406 1.00 74.25 149 TYR A C 1
ATOM 1168 O O . TYR A 1 149 ? 9.906 1.366 -27.530 1.00 74.25 149 TYR A O 1
ATOM 1176 N N . PRO A 1 150 ? 9.604 0.306 -25.589 1.00 67.69 150 PRO A N 1
ATOM 1177 C CA . PRO A 1 150 ? 8.455 -0.499 -26.030 1.00 67.69 150 PRO A CA 1
ATOM 1178 C C . PRO A 1 150 ? 7.183 0.310 -26.350 1.00 67.69 150 PRO A C 1
ATOM 1180 O O . PRO A 1 150 ? 6.187 -0.235 -26.846 1.00 67.69 150 PRO A O 1
ATOM 1183 N N . TRP A 1 151 ? 7.174 1.603 -26.019 1.00 65.00 151 TRP A N 1
ATOM 1184 C CA . TRP A 1 151 ? 6.082 2.527 -26.335 1.00 65.00 151 TRP A CA 1
ATOM 1185 C C . TRP A 1 151 ? 6.250 3.254 -27.666 1.00 65.00 151 TRP A C 1
ATOM 1187 O O . TRP A 1 151 ? 5.287 3.872 -28.114 1.00 65.00 151 TRP A O 1
ATOM 1197 N N . GLN A 1 152 ? 7.417 3.139 -28.306 1.00 59.12 152 GLN A N 1
ATOM 1198 C CA . GLN A 1 152 ? 7.611 3.453 -29.720 1.00 59.12 152 GLN A CA 1
ATOM 1199 C C . GLN A 1 152 ? 6.569 2.678 -30.554 1.00 59.12 152 GLN A C 1
ATOM 1201 O O . GLN A 1 152 ? 6.329 1.500 -30.300 1.00 59.12 152 GLN A O 1
ATOM 1206 N N . GLY A 1 153 ? 5.811 3.369 -31.409 1.00 46.50 153 GLY A N 1
ATOM 1207 C CA . GLY A 1 153 ? 4.558 2.875 -31.993 1.00 46.50 153 GLY A CA 1
ATOM 1208 C C . GLY A 1 153 ? 4.685 1.509 -32.677 1.00 46.50 153 GLY A C 1
ATOM 1209 O O . GLY A 1 153 ? 5.482 1.335 -33.589 1.00 46.50 153 GLY A O 1
ATOM 1210 N N . GLY A 1 154 ? 3.849 0.562 -32.240 1.00 43.34 154 GLY A N 1
ATOM 1211 C CA . GLY A 1 154 ? 3.722 -0.791 -32.780 1.00 43.34 154 GLY A CA 1
ATOM 1212 C C . GLY A 1 154 ? 2.847 -1.671 -31.878 1.00 43.34 154 GLY A C 1
ATOM 1213 O O . GLY A 1 154 ? 3.175 -1.927 -30.716 1.00 43.34 154 GLY A O 1
ATOM 1214 N N . SER A 1 155 ? 1.678 -2.049 -32.391 1.00 37.91 155 SER A N 1
ATOM 1215 C CA . SER A 1 155 ? 0.753 -3.080 -31.882 1.00 37.91 155 SER A CA 1
ATOM 1216 C C . SER A 1 155 ? 1.371 -4.461 -32.193 1.00 37.91 155 SER A C 1
ATOM 1218 O O . SER A 1 155 ? 1.964 -4.587 -33.251 1.00 37.91 155 SER A O 1
ATOM 1220 N N . SER A 1 156 ? 1.329 -5.538 -31.403 1.00 40.34 156 SER A N 1
ATOM 1221 C CA . SER A 1 156 ? 0.279 -6.073 -30.530 1.00 40.34 156 SER A CA 1
ATOM 1222 C C . SER A 1 156 ? 0.822 -7.227 -29.662 1.00 40.34 156 SER A C 1
ATOM 1224 O O . SER A 1 156 ? 1.883 -7.772 -29.933 1.00 40.34 156 SER A O 1
ATOM 1226 N N . SER A 1 157 ? 0.041 -7.580 -28.634 1.00 35.03 157 SER A N 1
ATOM 1227 C CA . SER A 1 157 ? -0.151 -8.917 -28.039 1.00 35.03 157 SER A CA 1
ATOM 1228 C C . SER A 1 157 ? 1.039 -9.847 -27.757 1.00 35.03 157 SER A C 1
ATOM 1230 O O . SER A 1 157 ? 1.755 -10.312 -28.632 1.00 35.03 157 SER A O 1
ATOM 1232 N N . TRP A 1 158 ? 1.092 -10.243 -26.484 1.00 38.06 158 TRP A N 1
ATOM 1233 C CA . TRP A 1 158 ? 1.594 -11.511 -25.954 1.00 38.06 158 TRP A CA 1
ATOM 1234 C C . TRP A 1 158 ? 1.706 -12.635 -27.010 1.00 38.06 158 TRP A C 1
ATOM 1236 O O . TRP A 1 158 ? 0.686 -13.165 -27.443 1.00 38.06 158 TRP A O 1
ATOM 1246 N N . ALA A 1 159 ? 2.953 -13.012 -27.326 1.00 39.81 159 ALA A N 1
ATOM 1247 C CA . ALA A 1 159 ? 3.409 -14.087 -28.223 1.00 39.81 159 ALA A CA 1
ATOM 1248 C C . ALA A 1 159 ? 3.737 -13.700 -29.685 1.00 39.81 159 ALA A C 1
ATOM 1250 O O . ALA A 1 159 ? 2.900 -13.810 -30.571 1.00 39.81 159 ALA A O 1
ATOM 1251 N N . GLY A 1 160 ? 5.028 -13.425 -29.929 1.00 39.81 160 GLY A N 1
ATOM 1252 C CA . GLY A 1 160 ? 5.685 -13.640 -31.228 1.00 39.81 160 GLY A CA 1
ATOM 1253 C C . GLY A 1 160 ? 5.757 -12.432 -32.167 1.00 39.81 160 GLY A C 1
ATOM 1254 O O . GLY A 1 160 ? 4.772 -12.095 -32.799 1.00 39.81 160 GLY A O 1
ATOM 1255 N N . GLU A 1 161 ? 6.968 -11.871 -32.270 1.00 45.53 161 GLU A N 1
ATOM 1256 C CA . GLU A 1 161 ? 7.540 -11.104 -33.400 1.00 45.53 161 GLU A CA 1
ATOM 1257 C C . GLU A 1 161 ? 6.756 -9.904 -33.975 1.00 45.53 161 GLU A C 1
ATOM 1259 O O . GLU A 1 161 ? 5.861 -10.061 -34.792 1.00 45.53 161 GLU A O 1
ATOM 1264 N N . GLU A 1 162 ? 7.151 -8.681 -33.595 1.00 37.34 162 GLU A N 1
ATOM 1265 C CA . GLU A 1 162 ? 7.910 -7.708 -34.419 1.00 37.34 162 GLU A CA 1
ATOM 1266 C C . GLU A 1 162 ? 8.055 -6.416 -33.581 1.00 37.34 162 GLU A C 1
ATOM 1268 O O . GLU A 1 162 ? 7.071 -5.804 -33.164 1.00 37.34 162 GLU A O 1
ATOM 1273 N N . PHE A 1 163 ? 9.287 -6.046 -33.224 1.00 40.12 163 PHE A N 1
ATOM 1274 C CA . PHE A 1 163 ? 9.569 -4.841 -32.441 1.00 40.12 163 PHE A CA 1
ATOM 1275 C C . PHE A 1 163 ? 9.792 -3.676 -33.420 1.00 40.12 163 PHE A C 1
ATOM 1277 O O . PHE A 1 163 ? 10.755 -3.700 -34.179 1.00 40.12 163 PHE A O 1
ATOM 1284 N N . ALA A 1 164 ? 8.895 -2.686 -33.448 1.00 43.16 164 ALA A N 1
ATOM 1285 C CA . ALA A 1 164 ? 8.991 -1.541 -34.359 1.00 43.16 164 ALA A CA 1
ATOM 1286 C C . ALA A 1 164 ? 9.618 -0.310 -33.673 1.00 43.16 164 ALA A C 1
ATOM 1288 O O . ALA A 1 164 ? 9.254 0.053 -32.554 1.00 43.16 164 ALA A O 1
ATOM 1289 N N . ILE A 1 165 ? 10.558 0.333 -34.373 1.00 44.72 165 ILE A N 1
ATOM 1290 C CA . ILE A 1 165 ? 11.415 1.437 -33.908 1.00 44.72 165 ILE A CA 1
ATOM 1291 C C . ILE A 1 165 ? 10.863 2.786 -34.435 1.00 44.72 165 ILE A C 1
ATOM 1293 O O . ILE A 1 165 ? 10.722 2.953 -35.645 1.00 44.72 165 ILE A O 1
ATOM 1297 N N . GLY A 1 166 ? 10.557 3.768 -33.566 1.00 45.59 166 GLY A N 1
ATOM 1298 C CA . GLY A 1 166 ? 10.022 5.097 -33.966 1.00 45.59 166 GLY A CA 1
ATOM 1299 C C . GLY A 1 166 ? 9.340 5.913 -32.843 1.00 45.59 166 GLY A C 1
ATOM 1300 O O . GLY A 1 166 ? 9.094 5.381 -31.778 1.00 45.59 166 GLY A O 1
ATOM 1301 N N . PRO A 1 167 ? 9.015 7.215 -32.981 1.00 41.47 167 PRO A N 1
ATOM 1302 C CA . PRO A 1 167 ? 8.385 7.992 -31.897 1.00 41.47 167 PRO A CA 1
ATOM 1303 C C . PRO A 1 167 ? 7.063 7.346 -31.431 1.00 41.47 167 PRO A C 1
ATOM 1305 O O . PRO A 1 167 ? 6.252 6.916 -32.242 1.00 41.47 167 PRO A O 1
ATOM 1308 N N . GLY A 1 168 ? 6.888 7.194 -30.118 1.00 54.19 168 GLY A N 1
ATOM 1309 C CA . GLY A 1 168 ? 5.804 6.403 -29.529 1.00 54.19 168 GLY A CA 1
ATOM 1310 C C . GLY A 1 168 ? 4.485 7.134 -29.313 1.00 54.19 168 GLY A C 1
ATOM 1311 O O . GLY A 1 168 ? 4.498 8.294 -28.914 1.00 54.19 168 GLY A O 1
ATOM 1312 N N . ASP A 1 169 ? 3.373 6.406 -29.478 1.00 57.38 169 ASP A N 1
ATOM 1313 C CA . ASP A 1 169 ? 1.989 6.903 -29.338 1.00 57.38 169 ASP A CA 1
ATOM 1314 C C . ASP A 1 169 ? 1.248 6.324 -28.110 1.00 57.38 169 ASP A C 1
ATOM 1316 O O . ASP A 1 169 ? 0.038 6.499 -27.964 1.00 57.38 169 ASP A O 1
ATOM 1320 N N . LYS A 1 170 ? 1.929 5.572 -27.231 1.00 61.59 170 LYS A N 1
ATOM 1321 C CA . LYS A 1 170 ? 1.271 4.890 -26.099 1.00 61.59 170 LYS A CA 1
ATOM 1322 C C . LYS A 1 170 ? 1.167 5.798 -24.871 1.00 61.59 170 LYS A C 1
ATOM 1324 O O . LYS A 1 170 ? 2.167 6.323 -24.388 1.00 61.59 170 LYS A O 1
ATOM 1329 N N . GLU A 1 171 ? -0.040 5.903 -24.321 1.00 67.12 171 GLU A N 1
ATOM 1330 C CA . GLU A 1 171 ? -0.325 6.607 -23.067 1.00 67.12 171 GLU A CA 1
ATOM 1331 C C . GLU A 1 171 ? -0.607 5.603 -21.938 1.00 67.12 171 GLU A C 1
ATOM 1333 O O . GLU A 1 171 ? -1.370 4.652 -22.115 1.00 67.12 171 GLU A O 1
ATOM 1338 N N . LEU A 1 172 ? -0.012 5.819 -20.760 1.00 71.00 172 LEU A N 1
ATOM 1339 C CA . LEU A 1 172 ? -0.299 5.053 -19.545 1.00 71.00 172 LEU A CA 1
ATOM 1340 C C . LEU A 1 172 ? -0.984 5.961 -18.520 1.00 71.00 172 LEU A C 1
ATOM 1342 O O . LEU A 1 172 ? -0.393 6.929 -18.042 1.00 71.00 172 LEU A O 1
ATOM 1346 N N . LEU A 1 173 ? -2.222 5.627 -18.155 1.00 75.25 173 LEU A N 1
ATOM 1347 C CA . LEU A 1 173 ? -2.963 6.333 -17.113 1.00 75.25 173 LEU A CA 1
ATOM 1348 C C . LEU A 1 173 ? -2.793 5.621 -15.768 1.00 75.25 173 LEU A C 1
ATOM 1350 O O . LEU A 1 173 ? -3.402 4.580 -15.525 1.00 75.25 173 LEU A O 1
ATOM 1354 N N . ILE A 1 174 ? -1.997 6.210 -14.877 1.00 72.12 174 ILE A N 1
ATOM 1355 C CA . ILE A 1 174 ? -1.795 5.711 -13.513 1.00 72.12 174 ILE A CA 1
ATOM 1356 C C . ILE A 1 174 ? -2.798 6.406 -12.587 1.00 72.12 174 ILE A C 1
ATOM 1358 O O . ILE A 1 174 ? -2.775 7.628 -12.440 1.00 72.12 174 ILE A O 1
ATOM 1362 N N . LYS A 1 175 ? -3.682 5.627 -11.956 1.00 70.88 175 LYS A N 1
ATOM 1363 C CA . LYS A 1 175 ? -4.614 6.109 -10.928 1.00 70.88 175 LYS A CA 1
ATOM 1364 C C . LYS A 1 175 ? -4.221 5.491 -9.586 1.00 70.88 175 LYS A C 1
ATOM 1366 O O . LYS A 1 175 ? -4.351 4.276 -9.445 1.00 70.88 175 LYS A O 1
ATOM 1371 N N . PRO A 1 176 ? -3.735 6.271 -8.606 1.00 65.44 176 PRO A N 1
ATOM 1372 C CA . PRO A 1 176 ? -3.498 5.728 -7.279 1.00 65.44 176 PRO A CA 1
ATOM 1373 C C . PRO A 1 176 ? -4.842 5.348 -6.646 1.00 65.44 176 PRO A C 1
ATOM 1375 O O . PRO A 1 176 ? -5.741 6.183 -6.536 1.00 65.44 176 PRO A O 1
ATOM 1378 N N . ASN A 1 177 ? -4.973 4.096 -6.205 1.00 59.47 177 ASN A N 1
ATOM 1379 C CA . ASN A 1 177 ? -6.075 3.686 -5.339 1.00 59.47 177 ASN A CA 1
ATOM 1380 C C . ASN A 1 177 ? -5.806 4.261 -3.950 1.00 59.47 177 ASN A C 1
ATOM 1382 O O . ASN A 1 177 ? -5.070 3.685 -3.150 1.00 59.47 177 ASN A O 1
ATOM 1386 N N . LYS A 1 178 ? -6.354 5.441 -3.677 1.00 53.69 178 LYS A N 1
ATOM 1387 C CA . LYS A 1 178 ? -6.324 6.002 -2.333 1.00 53.69 178 LYS A CA 1
ATOM 1388 C C . LYS A 1 178 ? -7.402 5.284 -1.513 1.00 53.69 178 LYS A C 1
ATOM 1390 O O . LYS A 1 178 ? -8.544 5.172 -1.949 1.00 53.69 178 LYS A O 1
ATOM 1395 N N . LEU A 1 179 ? -7.031 4.771 -0.340 1.00 48.91 179 LEU A N 1
ATOM 1396 C CA . LEU A 1 179 ? -8.015 4.325 0.651 1.00 48.91 179 LEU A CA 1
ATOM 1397 C C . LEU A 1 179 ? -8.943 5.523 0.937 1.00 48.91 179 LEU A C 1
ATOM 1399 O O . LEU A 1 179 ? -8.439 6.638 1.070 1.00 48.91 179 LEU A O 1
ATOM 1403 N N . PHE A 1 180 ? -10.261 5.310 0.987 1.00 55.12 180 PHE A N 1
ATOM 1404 C CA . PHE A 1 180 ? -11.302 6.355 1.118 1.00 55.12 180 PHE A CA 1
ATOM 1405 C C . PHE A 1 180 ? -11.625 7.152 -0.160 1.00 55.12 180 PHE A C 1
ATOM 1407 O O . PHE A 1 180 ? -11.910 8.351 -0.108 1.00 55.12 180 PHE A O 1
ATOM 1414 N N . VAL A 1 181 ? -11.578 6.506 -1.323 1.00 56.34 181 VAL A N 1
ATOM 1415 C CA . VAL A 1 181 ? -12.137 7.054 -2.565 1.00 56.34 181 VAL A CA 1
ATOM 1416 C C . VAL A 1 181 ? -13.458 6.341 -2.797 1.00 56.34 181 VAL A C 1
ATOM 1418 O O . VAL A 1 181 ? -13.448 5.160 -3.120 1.00 56.34 181 VAL A O 1
ATOM 1421 N N . ASP A 1 182 ? -14.539 7.080 -2.514 1.00 41.88 182 ASP A N 1
ATOM 1422 C CA . ASP A 1 182 ? -15.960 6.855 -2.837 1.00 41.88 182 ASP A CA 1
ATOM 1423 C C . ASP A 1 182 ? -16.845 6.879 -1.576 1.00 41.88 182 ASP A C 1
ATOM 1425 O O . ASP A 1 182 ? -17.046 5.876 -0.905 1.00 41.88 182 ASP A O 1
ATOM 1429 N N . GLY A 1 183 ? -17.411 8.045 -1.248 1.00 54.66 183 GLY A N 1
ATOM 1430 C CA . GLY A 1 183 ? -18.572 8.137 -0.349 1.00 54.66 183 GLY A CA 1
ATOM 1431 C C . GLY A 1 183 ? -18.327 8.080 1.164 1.00 54.66 183 GLY A C 1
ATOM 1432 O O . GLY A 1 183 ? -19.264 8.373 1.906 1.00 54.66 183 GLY A O 1
ATOM 1433 N N . ASP A 1 184 ? -17.107 7.812 1.633 1.00 52.22 184 ASP A N 1
ATOM 1434 C CA . ASP A 1 184 ? -16.775 7.847 3.067 1.00 52.22 184 ASP A CA 1
ATOM 1435 C C . ASP A 1 184 ? -16.651 9.289 3.590 1.00 52.22 184 ASP A C 1
ATOM 1437 O O . ASP A 1 184 ? -15.573 9.807 3.890 1.00 52.22 184 ASP A O 1
ATOM 1441 N N . ASN A 1 185 ? -17.793 9.961 3.710 1.00 54.66 185 ASN A N 1
ATOM 1442 C CA . ASN A 1 185 ? -17.928 11.130 4.561 1.00 54.66 185 ASN A CA 1
ATOM 1443 C C . ASN A 1 185 ? -18.135 10.648 5.997 1.00 54.66 185 ASN A C 1
ATOM 1445 O O . ASN A 1 185 ? -19.174 10.086 6.339 1.00 54.66 185 ASN A O 1
ATOM 1449 N N . TRP A 1 186 ? -17.153 10.898 6.856 1.00 52.94 186 TRP A N 1
ATOM 1450 C CA . TRP A 1 186 ? -17.328 10.721 8.291 1.00 52.94 186 TRP A CA 1
ATOM 1451 C C . TRP A 1 186 ? -17.979 11.981 8.851 1.00 52.94 186 TRP A C 1
ATOM 1453 O O . TRP A 1 186 ? -17.331 13.009 9.042 1.00 52.94 186 TRP A O 1
ATOM 1463 N N . PHE A 1 187 ? -19.283 11.909 9.097 1.00 54.56 187 PHE A N 1
ATOM 1464 C CA . PHE A 1 187 ? -20.000 12.934 9.842 1.00 54.56 187 PHE A CA 1
ATOM 1465 C C . PHE A 1 187 ? -19.806 12.638 11.329 1.00 54.56 187 PHE A C 1
ATOM 1467 O O . PHE A 1 187 ? -20.411 11.718 11.874 1.00 54.56 187 PHE A O 1
ATOM 1474 N N . SER A 1 188 ? -18.930 13.393 11.986 1.00 53.44 188 SER A N 1
ATOM 1475 C CA . SER A 1 188 ? -18.918 13.432 13.446 1.00 53.44 188 SER A CA 1
ATOM 1476 C C . SER A 1 188 ? -19.924 14.490 13.871 1.00 53.44 188 SER A C 1
ATOM 1478 O O . SER A 1 188 ? -19.645 15.688 13.801 1.00 53.44 188 SER A O 1
ATOM 1480 N N . ASP A 1 189 ? -21.128 14.054 14.233 1.00 60.03 189 ASP A N 1
ATOM 1481 C CA . ASP A 1 189 ? -22.120 14.942 14.822 1.00 60.03 189 ASP A CA 1
ATOM 1482 C C . ASP A 1 189 ? -21.650 15.355 16.222 1.00 60.03 189 ASP A C 1
ATOM 1484 O O . ASP A 1 189 ? -21.842 14.651 17.215 1.00 60.03 189 ASP A O 1
ATOM 1488 N N . MET A 1 190 ? -20.992 16.512 16.288 1.00 62.97 190 MET A N 1
ATOM 1489 C CA . MET A 1 190 ? -20.476 17.051 17.541 1.00 62.97 190 MET A CA 1
ATOM 1490 C C . MET A 1 190 ? -21.582 17.574 18.463 1.00 62.97 190 MET A C 1
ATOM 1492 O O . MET A 1 190 ? -21.276 17.889 19.608 1.00 62.97 190 MET A O 1
ATOM 1496 N N . SER A 1 191 ? -22.848 17.632 18.023 1.00 62.44 191 SER A N 1
ATOM 1497 C CA . SER A 1 191 ? -23.961 17.923 18.935 1.00 62.44 191 SER A CA 1
ATOM 1498 C C . SER A 1 191 ? -24.165 16.802 19.958 1.00 62.44 191 SER A C 1
ATOM 1500 O O . SER A 1 191 ? -24.547 17.086 21.088 1.00 62.44 191 SER A O 1
ATOM 1502 N N . LYS A 1 192 ? -23.798 15.559 19.606 1.00 55.16 192 LYS A N 1
ATOM 1503 C CA . LYS A 1 192 ? -23.823 14.393 20.504 1.00 55.16 192 LYS A CA 1
ATOM 1504 C C . LYS A 1 192 ? -22.648 14.338 21.478 1.00 55.16 192 LYS A C 1
ATOM 1506 O O . LYS A 1 192 ? -22.720 13.686 22.517 1.00 55.16 192 LYS A O 1
ATOM 1511 N N . LEU A 1 193 ? -21.544 15.012 21.158 1.00 48.97 193 LEU A N 1
ATOM 1512 C CA . LEU A 1 193 ? -20.372 15.120 22.027 1.00 48.97 193 LEU A CA 1
ATOM 1513 C C . LEU A 1 193 ? -20.677 16.117 23.151 1.00 48.97 193 LEU A C 1
ATOM 1515 O O . LEU A 1 193 ? -20.500 17.321 23.004 1.00 48.97 193 LEU A O 1
ATOM 1519 N N . GLY A 1 194 ? -21.152 15.596 24.281 1.00 52.50 194 GLY A N 1
ATOM 1520 C CA . GLY A 1 194 ? -21.613 16.411 25.405 1.00 52.50 194 GLY A CA 1
ATOM 1521 C C . GLY A 1 194 ? -23.117 16.674 25.401 1.00 52.50 194 GLY A C 1
ATOM 1522 O O . GLY A 1 194 ? -23.598 17.343 26.317 1.00 52.50 194 GLY A O 1
ATOM 1523 N N . GLU A 1 195 ? -23.869 16.103 24.447 1.00 50.22 195 GLU A N 1
ATOM 1524 C CA . GLU A 1 195 ? -25.286 15.837 24.682 1.00 50.22 195 GLU A CA 1
ATOM 1525 C C . GLU A 1 195 ? -25.332 15.060 25.991 1.00 50.22 195 GLU A C 1
ATOM 1527 O O . GLU A 1 195 ? -24.686 14.015 26.137 1.00 50.22 195 GLU A O 1
ATOM 1532 N N . GLN A 1 196 ? -26.037 15.607 26.981 1.00 45.47 196 GLN A N 1
ATOM 1533 C CA . GLN A 1 196 ? -26.490 14.778 28.074 1.00 45.47 196 GLN A CA 1
ATOM 1534 C C . GLN A 1 196 ? -27.399 13.750 27.414 1.00 45.47 196 GLN A C 1
ATOM 1536 O O . GLN A 1 196 ? -28.605 13.949 27.298 1.00 45.47 196 GLN A O 1
ATOM 1541 N N . VAL A 1 197 ? -26.810 12.622 27.014 1.00 47.28 197 VAL A N 1
ATOM 1542 C CA . VAL A 1 197 ? -27.481 11.344 27.112 1.00 47.28 197 VAL A CA 1
ATOM 1543 C C . VAL A 1 197 ? -27.716 11.235 28.608 1.00 47.28 197 VAL A C 1
ATOM 1545 O O . VAL A 1 197 ? -26.911 10.670 29.348 1.00 47.28 197 VAL A O 1
ATOM 1548 N N . GLY A 1 198 ? -28.764 11.922 29.085 1.00 40.84 198 GLY A N 1
ATOM 1549 C CA . GLY A 1 198 ? -29.399 11.578 30.332 1.00 40.84 198 GLY A CA 1
ATOM 1550 C C . GLY A 1 198 ? -29.521 10.086 30.197 1.00 40.84 198 GLY A C 1
ATOM 1551 O O . GLY A 1 198 ? -30.075 9.629 29.194 1.00 40.84 198 GLY A O 1
ATOM 1552 N N . ILE A 1 199 ? -28.798 9.365 31.059 1.00 47.03 199 ILE A N 1
ATOM 1553 C CA . ILE A 1 199 ? -28.861 7.913 31.157 1.00 47.03 199 ILE A CA 1
ATOM 1554 C C . ILE A 1 199 ? -30.323 7.627 30.911 1.00 47.03 199 ILE A C 1
ATOM 1556 O O . ILE A 1 199 ? -31.125 8.139 31.695 1.00 47.03 199 ILE A O 1
ATOM 1560 N N . SER A 1 200 ? -30.654 7.039 29.747 1.00 41.72 200 SER A N 1
ATOM 1561 C CA . SER A 1 200 ? -32.051 6.898 29.337 1.00 41.72 200 SER A CA 1
ATOM 1562 C C . SER A 1 200 ? -32.757 6.429 30.590 1.00 41.72 200 SER A C 1
ATOM 1564 O O . SER A 1 200 ? -32.243 5.493 31.211 1.00 41.72 200 SER A O 1
ATOM 1566 N N . ASP A 1 201 ? -33.831 7.107 31.008 1.00 46.34 201 ASP A N 1
ATOM 1567 C CA . ASP A 1 201 ? -34.528 6.854 32.282 1.00 46.34 201 ASP A CA 1
ATOM 1568 C C . ASP A 1 201 ? -34.892 5.366 32.478 1.00 46.34 201 ASP A C 1
ATOM 1570 O O . ASP A 1 201 ? -35.381 4.951 33.520 1.00 46.34 201 ASP A O 1
ATOM 1574 N N . THR A 1 202 ? -34.644 4.538 31.466 1.00 54.97 202 THR A N 1
ATOM 1575 C CA . THR A 1 202 ? -34.564 3.091 31.516 1.00 54.97 202 THR A CA 1
ATOM 1576 C C . THR A 1 202 ? -33.134 2.598 31.166 1.00 54.97 202 THR A C 1
ATOM 1578 O O . THR A 1 202 ? -32.782 2.476 29.989 1.00 54.97 202 THR A O 1
ATOM 1581 N N . LEU A 1 203 ? -32.287 2.317 32.169 1.00 65.69 203 LEU A N 1
ATOM 1582 C CA . LEU A 1 203 ? -31.064 1.505 31.999 1.00 65.69 203 LEU A CA 1
ATOM 1583 C C . LEU A 1 203 ? -31.494 0.062 31.694 1.00 65.69 203 LEU A C 1
ATOM 1585 O O . LEU A 1 203 ? -32.367 -0.464 32.386 1.00 65.69 203 LEU A O 1
ATOM 1589 N N . CYS A 1 204 ? -30.899 -0.583 30.686 1.00 69.31 204 CYS A N 1
ATOM 1590 C CA . CYS A 1 204 ? -31.201 -1.991 30.405 1.00 69.31 204 CYS A CA 1
ATOM 1591 C C . CYS A 1 204 ? -30.244 -2.898 31.160 1.00 69.31 204 CYS A C 1
ATOM 1593 O O . CYS A 1 204 ? -29.029 -2.792 30.980 1.00 69.31 204 CYS A O 1
ATOM 1595 N N . LEU A 1 205 ? -30.778 -3.793 31.984 1.00 73.38 205 LEU A N 1
ATOM 1596 C CA . LEU A 1 205 ? -29.965 -4.656 32.836 1.00 73.38 205 LEU A CA 1
ATOM 1597 C C . LEU A 1 205 ? -29.076 -5.601 32.020 1.00 73.38 205 LEU A C 1
ATOM 1599 O O . LEU A 1 205 ? -27.935 -5.824 32.405 1.00 73.38 205 LEU A O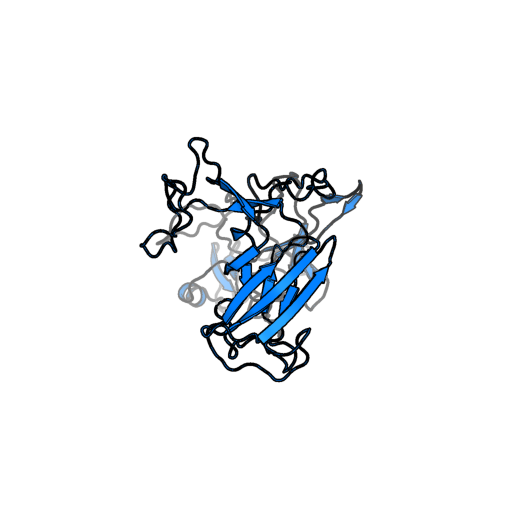 1
ATOM 1603 N N . ASP A 1 206 ? -29.522 -6.032 30.840 1.00 69.75 206 ASP A N 1
ATOM 1604 C CA . ASP A 1 206 ? -28.754 -6.925 29.951 1.00 69.75 206 ASP A CA 1
ATOM 1605 C C . ASP A 1 206 ? -27.565 -6.233 29.265 1.00 69.75 206 ASP A C 1
ATOM 1607 O O . ASP A 1 206 ? -26.685 -6.872 28.682 1.00 69.75 206 ASP A O 1
ATOM 1611 N N . SER A 1 207 ? -27.506 -4.897 29.330 1.00 73.69 207 SER A N 1
ATOM 1612 C CA . SER A 1 207 ? -26.324 -4.157 28.883 1.00 73.69 207 SER A CA 1
ATOM 1613 C C . SER A 1 207 ? -25.145 -4.320 29.845 1.00 73.69 207 SER A C 1
ATOM 1615 O O . SER A 1 207 ? -23.993 -4.144 29.430 1.00 73.69 207 SER A O 1
ATOM 1617 N N . ILE A 1 208 ? -25.413 -4.695 31.104 1.00 81.12 208 ILE A N 1
ATOM 1618 C CA . ILE A 1 208 ? -24.376 -4.935 32.096 1.00 81.12 208 ILE A CA 1
ATOM 1619 C C . ILE A 1 208 ? -23.655 -6.224 31.730 1.00 81.12 208 ILE A C 1
ATOM 1621 O O . ILE A 1 208 ? -24.221 -7.313 31.756 1.00 81.12 208 ILE A O 1
ATOM 1625 N N . LYS A 1 209 ? -22.376 -6.096 31.375 1.00 83.06 209 LYS A N 1
ATOM 1626 C CA . LYS A 1 209 ? -21.557 -7.231 30.938 1.00 83.06 209 LYS A CA 1
ATOM 1627 C C . LYS A 1 209 ? -20.303 -7.362 31.772 1.00 83.06 209 LYS A C 1
ATOM 1629 O O . LYS A 1 209 ? -19.656 -6.364 32.108 1.00 83.06 209 LYS A O 1
ATOM 1634 N N . VAL A 1 210 ? -19.937 -8.614 32.020 1.00 85.38 210 VAL A N 1
ATOM 1635 C CA . VAL A 1 210 ? -18.720 -9.013 32.722 1.00 85.38 210 VAL A CA 1
ATOM 1636 C C . VAL A 1 210 ? -17.701 -9.507 31.701 1.00 85.38 210 VAL A C 1
ATOM 1638 O O . VAL A 1 210 ? -17.966 -10.453 30.961 1.00 85.38 210 VAL A O 1
ATOM 1641 N N . VAL A 1 211 ? -16.540 -8.854 31.625 1.00 82.69 211 VAL A N 1
ATOM 1642 C CA . VAL A 1 211 ? -15.502 -9.165 30.633 1.00 82.69 211 VAL A CA 1
ATOM 1643 C C . VAL A 1 211 ? -14.106 -9.272 31.263 1.00 82.69 211 VAL A C 1
ATOM 1645 O O . VAL A 1 211 ? -13.734 -8.410 32.060 1.00 82.69 211 VAL A O 1
ATOM 1648 N N . PRO A 1 212 ? -13.295 -10.276 30.885 1.00 80.94 212 PRO A N 1
ATOM 1649 C CA . PRO A 1 212 ? -13.645 -11.399 30.015 1.00 80.94 212 PRO A CA 1
ATOM 1650 C C . PRO A 1 212 ? -14.459 -12.463 30.775 1.00 80.94 212 PRO A C 1
ATOM 1652 O O . PRO A 1 212 ? -14.133 -12.819 31.904 1.00 80.94 212 PRO A O 1
ATOM 1655 N N . ASN A 1 213 ? -15.495 -12.995 30.131 1.00 81.88 213 ASN A N 1
ATOM 1656 C CA . ASN A 1 213 ? -16.250 -14.156 30.595 1.00 81.88 213 ASN A CA 1
ATOM 1657 C C . ASN A 1 213 ? -16.288 -15.187 29.445 1.00 81.88 213 ASN A C 1
ATOM 1659 O O . ASN A 1 213 ? -16.911 -14.893 28.423 1.00 81.88 213 ASN A O 1
ATOM 1663 N N . PRO A 1 214 ? -15.589 -16.339 29.535 1.00 81.00 214 PRO A N 1
ATOM 1664 C CA . PRO A 1 214 ? -14.811 -16.828 30.679 1.00 81.00 214 PRO A CA 1
ATOM 1665 C C . PRO A 1 214 ? -13.436 -16.149 30.823 1.00 81.00 214 PRO A C 1
ATOM 1667 O O . PRO A 1 214 ? -12.737 -15.908 29.836 1.00 81.00 214 PRO A O 1
ATOM 1670 N N . TYR A 1 215 ? -13.006 -15.905 32.065 1.00 81.56 215 TYR A N 1
ATOM 1671 C CA . TYR A 1 215 ? -11.654 -15.422 32.367 1.00 81.56 215 TYR A CA 1
ATOM 1672 C C . TYR A 1 215 ? -10.637 -16.574 32.296 1.00 81.56 215 TYR A C 1
ATOM 1674 O O . TYR A 1 215 ? -10.800 -17.606 32.946 1.00 81.56 215 TYR A O 1
ATOM 1682 N N . LYS A 1 216 ? -9.574 -16.407 31.496 1.00 77.94 216 LYS A N 1
ATOM 1683 C CA . LYS A 1 216 ? -8.498 -17.397 31.323 1.00 77.94 216 LYS A CA 1
ATOM 1684 C C . LYS A 1 216 ? -7.169 -16.808 31.787 1.00 77.94 216 LYS A C 1
ATOM 1686 O O . LYS A 1 216 ? -6.578 -16.000 31.080 1.00 77.94 216 LYS A O 1
ATOM 1691 N N . ALA A 1 217 ? -6.659 -17.295 32.917 1.00 66.19 217 ALA A N 1
ATOM 1692 C CA . ALA A 1 217 ? -5.412 -16.818 33.526 1.00 66.19 217 ALA A CA 1
ATOM 1693 C C . ALA A 1 217 ? -4.143 -17.018 32.660 1.00 66.19 217 ALA A C 1
ATOM 1695 O O . ALA A 1 217 ? -3.099 -16.458 32.972 1.00 66.19 217 ALA A O 1
ATOM 1696 N N . ALA A 1 218 ? -4.209 -17.822 31.589 1.00 60.84 218 ALA A N 1
ATOM 1697 C CA . ALA A 1 218 ? -3.072 -18.192 30.737 1.00 60.84 218 ALA A CA 1
ATOM 1698 C C . ALA A 1 218 ? -2.934 -17.352 29.444 1.00 60.84 218 ALA A C 1
ATOM 1700 O O . ALA A 1 218 ? -2.273 -17.786 28.501 1.00 60.84 218 ALA A O 1
ATOM 1701 N N . SER A 1 219 ? -3.582 -16.186 29.348 1.00 54.59 219 SER A N 1
ATOM 1702 C CA . SER A 1 219 ? -3.463 -15.323 28.162 1.00 54.59 219 SER A CA 1
ATOM 1703 C C . SER A 1 219 ? -2.031 -14.789 27.992 1.00 54.59 219 SER A C 1
ATOM 1705 O O . SER A 1 219 ? -1.418 -14.319 28.946 1.00 54.59 219 SER A O 1
ATOM 1707 N N . ALA A 1 220 ? -1.505 -14.818 26.761 1.00 51.12 220 ALA A N 1
ATOM 1708 C CA . ALA A 1 220 ? -0.156 -14.344 26.410 1.00 51.12 220 ALA A CA 1
ATOM 1709 C C . ALA A 1 220 ? 0.032 -12.816 26.544 1.00 51.12 220 ALA A C 1
ATOM 1711 O O . ALA A 1 220 ? 1.138 -12.304 26.367 1.00 51.12 220 ALA A O 1
ATOM 1712 N N . PHE A 1 221 ? -1.029 -12.077 26.880 1.00 49.31 221 PHE A N 1
ATOM 1713 C CA . PHE A 1 221 ? -0.968 -10.661 27.236 1.00 49.31 221 PHE A CA 1
ATOM 1714 C C . PHE A 1 221 ? -0.449 -10.484 28.669 1.00 49.31 221 PHE A C 1
ATOM 1716 O O . PHE A 1 221 ? -1.204 -10.137 29.561 1.00 49.31 221 PHE A O 1
ATOM 1723 N N . ASN A 1 222 ? 0.843 -10.755 28.866 1.00 42.03 222 ASN A N 1
ATOM 1724 C CA . ASN A 1 222 ? 1.709 -10.359 29.986 1.00 42.03 222 ASN A CA 1
ATOM 1725 C C . ASN A 1 222 ? 0.994 -9.817 31.251 1.00 42.03 222 ASN A C 1
ATOM 1727 O O . ASN A 1 222 ? 1.089 -8.631 31.583 1.00 42.03 222 ASN A O 1
ATOM 1731 N N . GLU A 1 223 ? 0.261 -10.683 31.954 1.00 53.97 223 GLU A N 1
ATOM 1732 C CA . GLU A 1 223 ? -0.479 -10.289 33.147 1.00 53.97 223 GLU A CA 1
ATOM 1733 C C . GLU A 1 223 ? 0.459 -10.265 34.369 1.00 53.97 223 GLU A C 1
ATOM 1735 O O . GLU A 1 223 ? 0.961 -11.295 34.820 1.00 53.97 223 GLU A O 1
ATOM 1740 N N . THR A 1 224 ? 0.734 -9.076 34.918 1.00 58.91 224 THR A N 1
ATOM 1741 C CA . THR A 1 224 ? 1.423 -8.956 36.218 1.00 58.91 224 THR A CA 1
ATOM 1742 C C . THR A 1 224 ? 0.566 -9.585 37.331 1.00 58.91 224 THR A C 1
ATOM 1744 O O . THR A 1 224 ? -0.654 -9.662 37.190 1.00 58.91 224 THR A O 1
ATOM 1747 N N . PRO A 1 225 ? 1.129 -9.962 38.497 1.00 51.69 225 PRO A N 1
ATOM 1748 C CA . PRO A 1 225 ? 0.341 -10.455 39.638 1.00 51.69 225 PRO A CA 1
ATOM 1749 C C . PRO A 1 225 ? -0.808 -9.521 40.077 1.00 51.69 225 PRO A C 1
ATOM 1751 O O . PRO A 1 225 ? -1.747 -9.965 40.729 1.00 51.69 225 PRO A O 1
ATOM 1754 N N . ASN A 1 226 ? -0.755 -8.240 39.688 1.00 55.16 226 ASN A N 1
ATOM 1755 C CA . ASN A 1 226 ? -1.778 -7.222 39.944 1.00 55.16 226 ASN A CA 1
ATOM 1756 C C . ASN A 1 226 ? -2.755 -6.977 38.774 1.00 55.16 226 ASN A C 1
ATOM 1758 O O . ASN A 1 226 ? -3.620 -6.103 38.886 1.00 55.16 226 ASN A O 1
ATOM 1762 N N . SER A 1 227 ? -2.627 -7.680 37.645 1.00 63.34 227 SER A N 1
ATOM 1763 C CA . SER A 1 227 ? -3.481 -7.473 36.465 1.00 63.34 227 SER A CA 1
ATOM 1764 C C . SER A 1 227 ? -4.575 -8.520 36.278 1.00 63.34 227 SER A C 1
ATOM 1766 O O . SER A 1 227 ? -5.313 -8.417 35.302 1.00 63.34 227 SER A O 1
ATOM 1768 N N . ARG A 1 228 ? -4.727 -9.476 37.204 1.00 75.56 228 ARG A N 1
ATOM 1769 C CA . ARG A 1 228 ? -5.862 -10.407 37.206 1.00 75.56 228 ARG A CA 1
ATOM 1770 C C . ARG A 1 228 ? -7.133 -9.652 37.569 1.00 75.56 228 ARG A C 1
ATOM 1772 O O . ARG A 1 228 ? -7.433 -9.469 38.747 1.00 75.56 228 ARG A O 1
ATOM 1779 N N . LYS A 1 229 ? -7.828 -9.115 36.568 1.00 81.81 229 LYS A N 1
ATOM 1780 C CA . LYS A 1 229 ? -9.032 -8.315 36.789 1.00 81.81 229 LYS A CA 1
ATOM 1781 C C . LYS A 1 229 ? -10.135 -8.677 35.810 1.00 81.81 229 LYS A C 1
ATOM 1783 O O . LYS A 1 229 ? -9.914 -8.765 34.607 1.00 81.81 229 LYS A O 1
ATOM 1788 N N . ILE A 1 230 ? -11.340 -8.796 36.347 1.00 87.62 230 ILE A N 1
ATOM 1789 C CA . ILE A 1 230 ? -12.585 -8.879 35.593 1.00 87.62 230 ILE A CA 1
ATOM 1790 C C . ILE A 1 230 ? -13.262 -7.510 35.644 1.00 87.62 230 ILE A C 1
ATOM 1792 O O . ILE A 1 230 ? -13.301 -6.869 36.695 1.00 87.62 230 ILE A O 1
ATOM 1796 N N . ARG A 1 231 ? -13.783 -7.047 34.509 1.00 88.94 231 ARG A N 1
ATOM 1797 C CA . ARG A 1 231 ? -14.464 -5.760 34.375 1.00 88.94 231 ARG A CA 1
ATOM 1798 C C . ARG A 1 231 ? -15.969 -5.947 34.287 1.00 88.94 231 ARG A C 1
ATOM 1800 O O . ARG A 1 231 ? -16.448 -6.654 33.408 1.00 88.94 231 ARG A O 1
ATOM 1807 N N . PHE A 1 232 ? -16.691 -5.216 35.119 1.00 89.19 232 PHE A N 1
ATOM 1808 C CA . PHE A 1 232 ? -18.110 -4.928 34.965 1.00 89.19 232 PHE A CA 1
ATOM 1809 C C . PHE A 1 232 ? -18.250 -3.663 34.120 1.00 89.19 232 PHE A C 1
ATOM 1811 O O . PHE A 1 232 ? -17.581 -2.668 34.397 1.00 89.19 232 PHE A O 1
ATOM 1818 N N . THR A 1 233 ? -19.076 -3.717 33.081 1.00 84.81 233 THR A N 1
ATOM 1819 C CA . THR A 1 233 ? -19.295 -2.626 32.117 1.00 84.81 233 THR A CA 1
ATOM 1820 C C . THR A 1 233 ? -20.761 -2.208 32.104 1.00 84.81 233 THR A C 1
ATOM 1822 O O . THR A 1 233 ? -21.615 -3.026 32.430 1.00 84.81 233 THR A O 1
ATOM 1825 N N . HIS A 1 234 ? -21.040 -0.965 31.702 1.00 83.62 234 HIS A N 1
ATOM 1826 C CA . HIS A 1 234 ? -22.391 -0.376 31.644 1.00 83.62 234 HIS A CA 1
ATOM 1827 C C . HIS A 1 234 ? -23.126 -0.343 32.994 1.00 83.62 234 HIS A C 1
ATOM 1829 O O . HIS A 1 234 ? -24.348 -0.449 33.052 1.00 83.62 234 HIS A O 1
ATOM 1835 N N . LEU A 1 235 ? -22.383 -0.178 34.090 1.00 84.50 235 LEU A N 1
ATOM 1836 C CA . LEU A 1 235 ? -22.966 0.031 35.411 1.00 84.50 235 LEU A CA 1
ATOM 1837 C C . LEU A 1 235 ? -23.657 1.406 35.504 1.00 84.50 235 LEU A C 1
ATOM 1839 O O . LEU A 1 235 ? -23.215 2.357 34.850 1.00 84.50 235 LEU A O 1
ATOM 1843 N N . PRO A 1 236 ? -24.715 1.535 36.327 1.00 81.50 236 PRO A N 1
ATOM 1844 C CA . PRO A 1 236 ? -25.292 2.834 36.676 1.00 81.50 236 PRO A CA 1
ATOM 1845 C C . PRO A 1 236 ? -24.309 3.690 37.483 1.00 81.50 236 PRO A C 1
ATOM 1847 O O . PRO A 1 236 ? -23.284 3.210 37.952 1.00 81.50 236 PRO A O 1
ATOM 1850 N N . THR A 1 237 ? -24.671 4.950 37.723 1.00 83.75 237 THR A N 1
ATOM 1851 C CA . THR A 1 237 ? -23.855 5.902 38.494 1.00 83.75 237 THR A CA 1
ATOM 1852 C C . THR A 1 237 ? -23.563 5.465 39.929 1.00 83.75 237 THR A C 1
ATOM 1854 O O . THR A 1 237 ? -22.472 5.742 40.429 1.00 83.75 237 THR A O 1
ATOM 1857 N N . SER A 1 238 ? -24.523 4.803 40.585 1.00 85.75 238 SER A N 1
ATOM 1858 C CA . SER A 1 238 ? -24.344 4.186 41.901 1.00 85.75 238 SER A CA 1
ATOM 1859 C C . SER A 1 238 ? -24.950 2.784 41.946 1.00 85.75 238 SER A C 1
ATOM 1861 O O . SER A 1 238 ? -26.127 2.598 41.625 1.00 85.75 238 SER A O 1
ATOM 1863 N N . CYS A 1 239 ? -24.156 1.791 42.348 1.00 88.06 239 CYS A N 1
ATOM 1864 C CA . CYS A 1 239 ? -24.630 0.441 42.657 1.00 88.06 239 CYS A CA 1
ATOM 1865 C C . CYS A 1 239 ? -23.674 -0.313 43.587 1.00 88.06 239 CYS A C 1
ATOM 1867 O O . CYS A 1 239 ? -22.473 -0.032 43.656 1.00 88.06 239 CYS A O 1
ATOM 1869 N N . GLN A 1 240 ? -24.192 -1.340 44.255 1.00 92.00 240 GLN A N 1
ATOM 1870 C CA . GLN A 1 240 ? -23.407 -2.296 45.024 1.00 92.00 240 GLN A CA 1
ATOM 1871 C C . GLN A 1 240 ? -23.304 -3.621 44.268 1.00 92.00 240 GLN A C 1
ATOM 1873 O O . GLN A 1 240 ? -24.311 -4.192 43.868 1.00 92.00 240 GLN A O 1
ATOM 1878 N N . ILE A 1 241 ? -22.082 -4.120 44.089 1.00 92.94 241 ILE A N 1
ATOM 1879 C CA . ILE A 1 241 ? -21.812 -5.398 43.427 1.00 92.94 241 ILE A CA 1
ATOM 1880 C C . ILE A 1 241 ? -21.414 -6.403 44.501 1.00 92.94 241 ILE A C 1
ATOM 1882 O O . ILE A 1 241 ? -20.454 -6.170 45.239 1.00 92.94 241 ILE A O 1
ATOM 1886 N N . SER A 1 242 ? -22.135 -7.516 44.567 1.00 94.06 242 SER A N 1
ATOM 1887 C CA . SER A 1 242 ? -21.862 -8.637 45.466 1.00 94.06 242 SER A CA 1
ATOM 1888 C C . SER A 1 242 ? -21.626 -9.902 44.651 1.00 94.06 242 SER A C 1
ATOM 1890 O O . SER A 1 242 ? -22.332 -10.160 43.681 1.00 94.06 242 SER A O 1
ATOM 1892 N N . ILE A 1 243 ? -20.615 -10.678 45.029 1.00 93.50 243 ILE A N 1
ATOM 1893 C CA . ILE A 1 243 ? -20.199 -11.891 44.321 1.00 93.50 243 ILE A CA 1
ATOM 1894 C C . ILE A 1 243 ? -20.350 -13.083 45.260 1.00 93.50 243 ILE A C 1
ATOM 1896 O O . ILE A 1 243 ? -19.945 -13.019 46.425 1.00 93.50 243 ILE A O 1
ATOM 1900 N N . TYR A 1 244 ? -20.902 -14.169 44.730 1.00 93.75 244 TYR A N 1
ATOM 1901 C CA . TYR A 1 244 ? -21.194 -15.401 45.447 1.00 93.75 244 TYR A CA 1
ATOM 1902 C C . TYR A 1 244 ? -20.636 -16.617 44.710 1.00 93.75 244 TYR A C 1
ATOM 1904 O O . TYR A 1 244 ? -20.466 -16.610 43.488 1.00 93.75 244 TYR A O 1
ATOM 1912 N N . THR A 1 245 ? -20.365 -17.688 45.448 1.00 92.56 245 THR A N 1
ATOM 1913 C CA . THR A 1 245 ? -20.124 -19.009 44.856 1.00 92.56 245 THR A CA 1
ATOM 1914 C C . THR A 1 245 ? -21.444 -19.635 44.397 1.00 92.56 245 THR A C 1
ATOM 1916 O O . THR A 1 245 ? -22.524 -19.218 44.813 1.00 92.56 245 THR A O 1
ATOM 1919 N N . VAL A 1 246 ? -21.380 -20.701 43.595 1.00 90.94 246 VAL A N 1
ATOM 1920 C CA . VAL A 1 246 ? -22.567 -21.505 43.225 1.00 90.94 246 VAL A CA 1
ATOM 1921 C C . VAL A 1 246 ? -23.311 -22.110 44.423 1.00 90.94 246 VAL A C 1
ATOM 1923 O O . VAL A 1 246 ? -24.482 -22.451 44.303 1.00 90.94 246 VAL A O 1
ATOM 1926 N N . ALA A 1 247 ? -22.649 -22.237 45.577 1.00 90.81 247 ALA A N 1
ATOM 1927 C CA . ALA A 1 247 ? -23.263 -22.690 46.824 1.00 90.81 247 ALA A CA 1
ATOM 1928 C C . ALA A 1 247 ? -23.955 -21.551 47.603 1.00 90.81 247 ALA A C 1
ATOM 1930 O O . ALA A 1 247 ? -24.530 -21.799 48.660 1.00 90.81 247 ALA A O 1
ATOM 1931 N N . GLY A 1 248 ? -23.898 -20.310 47.101 1.00 88.50 248 GLY A N 1
ATOM 1932 C CA . GLY A 1 248 ? -24.449 -19.123 47.758 1.00 88.50 248 GLY A CA 1
ATOM 1933 C C . GLY A 1 248 ? -23.541 -18.522 48.834 1.00 88.50 248 GLY A C 1
ATOM 1934 O O . GLY A 1 248 ? -23.979 -17.650 49.582 1.00 88.50 248 GLY A O 1
ATOM 1935 N N . GLU A 1 249 ? -22.282 -18.957 48.936 1.00 91.31 249 GLU A N 1
ATOM 1936 C CA . GLU A 1 249 ? -21.337 -18.367 49.886 1.00 91.31 249 GLU A CA 1
ATOM 1937 C C . GLU A 1 249 ? -20.887 -16.993 49.394 1.00 91.31 249 GLU A C 1
ATOM 1939 O O . GLU A 1 249 ? -20.513 -16.826 48.232 1.00 91.31 249 GLU A O 1
ATOM 1944 N N . HIS A 1 250 ? -20.911 -16.007 50.288 1.00 93.38 250 HIS A N 1
ATOM 1945 C CA . HIS A 1 250 ? -20.463 -14.651 49.992 1.00 93.38 250 HIS A CA 1
ATOM 1946 C C . HIS A 1 250 ? -18.944 -14.604 49.812 1.00 93.38 250 HIS A C 1
ATOM 1948 O O . HIS A 1 250 ? -18.189 -15.076 50.660 1.00 93.38 250 HIS A O 1
ATOM 1954 N N . VAL A 1 251 ? -18.505 -14.024 48.697 1.00 93.50 251 VAL A N 1
ATOM 1955 C CA . VAL A 1 251 ? -17.088 -13.899 48.344 1.00 93.50 251 VAL A CA 1
ATOM 1956 C C . VAL A 1 251 ? -16.595 -12.489 48.634 1.00 93.50 251 VAL A C 1
ATOM 1958 O O . VAL A 1 251 ? -15.617 -12.303 49.358 1.00 93.50 251 VAL A O 1
ATOM 1961 N N . THR A 1 252 ? -17.247 -11.488 48.042 1.00 94.19 252 THR A N 1
ATOM 1962 C CA . THR A 1 252 ? -16.882 -10.078 48.193 1.00 94.19 252 THR A CA 1
ATOM 1963 C C . THR A 1 252 ? -18.060 -9.171 47.861 1.00 94.19 252 THR A C 1
ATOM 1965 O O . THR A 1 252 ? -18.944 -9.538 47.086 1.00 94.19 252 THR A O 1
ATOM 1968 N N . THR A 1 253 ? -18.038 -7.965 48.423 1.00 93.75 253 THR A N 1
ATOM 1969 C CA . THR A 1 253 ? -18.921 -6.863 48.041 1.00 93.75 253 THR A CA 1
ATOM 1970 C C . THR A 1 253 ? -18.103 -5.588 47.897 1.00 93.75 253 THR A C 1
ATOM 1972 O O . THR A 1 253 ? -17.253 -5.286 48.739 1.00 93.75 253 THR A O 1
ATOM 1975 N N . PHE A 1 254 ? -18.369 -4.821 46.842 1.00 93.69 254 PHE A N 1
ATOM 1976 C CA . PHE A 1 254 ? -17.766 -3.511 46.609 1.00 93.69 254 PHE A CA 1
ATOM 1977 C C . PHE A 1 254 ? -18.775 -2.555 45.972 1.00 93.69 254 PHE A C 1
ATOM 1979 O O . PHE A 1 254 ? -19.726 -2.969 45.308 1.00 93.69 254 PHE A O 1
ATOM 1986 N N . LYS A 1 255 ? -18.584 -1.257 46.209 1.00 91.69 255 LYS A N 1
ATOM 1987 C CA . LYS A 1 255 ? -19.465 -0.207 45.693 1.00 91.69 255 LYS A CA 1
ATOM 1988 C C . LYS A 1 255 ? -18.882 0.429 44.441 1.00 91.69 255 LYS A C 1
ATOM 1990 O O . LYS A 1 255 ? -17.667 0.579 44.311 1.00 91.69 255 LYS A O 1
ATOM 1995 N N . HIS A 1 256 ? -19.764 0.815 43.537 1.00 88.94 256 HIS A N 1
ATOM 1996 C CA . HIS A 1 256 ? -19.454 1.607 42.366 1.00 88.94 256 HIS A CA 1
ATOM 1997 C C . HIS A 1 256 ? -20.213 2.926 42.480 1.00 88.94 256 HIS A C 1
ATOM 1999 O O . HIS A 1 256 ? -21.433 2.910 42.442 1.00 88.94 256 HIS A O 1
ATOM 2005 N N . GLU A 1 257 ? -19.491 4.033 42.647 1.00 87.12 257 GLU A N 1
ATOM 2006 C CA . GLU A 1 257 ? -20.041 5.388 42.778 1.00 87.12 257 GLU A CA 1
ATOM 2007 C C . GLU A 1 257 ? -19.255 6.311 41.833 1.00 87.12 257 GLU A C 1
ATOM 2009 O O . GLU A 1 257 ? -18.264 6.937 42.220 1.00 87.12 257 GLU A O 1
ATOM 2014 N N . LYS A 1 258 ? -19.623 6.333 40.547 1.00 82.81 258 LYS A N 1
ATOM 2015 C CA . LYS A 1 258 ? -18.945 7.139 39.521 1.00 82.81 258 LYS A CA 1
ATOM 2016 C C . LYS A 1 258 ? -19.949 7.786 38.575 1.00 82.81 258 LYS A C 1
ATOM 2018 O O . LYS A 1 258 ? -20.724 7.119 37.905 1.00 82.81 258 LYS A O 1
ATOM 2023 N N . GLN A 1 259 ? -19.879 9.109 38.453 1.00 73.31 259 GLN A N 1
ATOM 2024 C CA . GLN A 1 259 ? -20.828 9.878 37.641 1.00 73.31 259 GLN A CA 1
ATOM 2025 C C . GLN A 1 259 ? -20.639 9.695 36.123 1.00 73.31 259 GLN A C 1
ATOM 2027 O O . GLN A 1 259 ? -21.608 9.783 35.376 1.00 73.31 259 GLN A O 1
ATOM 2032 N N . PHE A 1 260 ? -19.405 9.453 35.668 1.00 74.31 260 PHE A N 1
ATOM 2033 C CA . PHE A 1 260 ? -19.042 9.464 34.241 1.00 74.31 260 PHE A CA 1
ATOM 2034 C C . PHE A 1 260 ? -18.327 8.191 33.767 1.00 74.31 260 PHE A C 1
ATOM 2036 O O . PHE A 1 260 ? -17.800 8.155 32.659 1.00 74.31 260 PHE A O 1
ATOM 2043 N N . ASP A 1 261 ? -18.258 7.154 34.601 1.00 78.25 261 ASP A N 1
ATOM 2044 C CA . ASP A 1 261 ? -17.549 5.915 34.281 1.00 78.25 261 ASP A CA 1
ATOM 2045 C C . ASP A 1 261 ? -18.356 4.730 34.792 1.00 78.25 261 ASP A C 1
ATOM 2047 O O . ASP A 1 261 ? -18.289 4.435 35.974 1.00 78.25 261 ASP A O 1
ATOM 2051 N N . GLY A 1 262 ? -19.082 4.044 33.907 1.00 83.12 262 GLY A N 1
ATOM 2052 C CA . GLY A 1 262 ? -19.863 2.844 34.233 1.00 83.12 262 GLY A CA 1
ATOM 2053 C C . GLY A 1 262 ? -19.028 1.564 34.311 1.00 83.12 262 GLY A C 1
ATOM 2054 O O . GLY A 1 262 ? -19.537 0.483 34.006 1.00 83.12 262 GLY A O 1
ATOM 2055 N N . ASN A 1 263 ? -17.732 1.668 34.624 1.00 86.62 263 ASN A N 1
ATOM 2056 C CA . ASN A 1 263 ? -16.846 0.518 34.769 1.00 86.62 263 ASN A CA 1
ATOM 2057 C C . ASN A 1 263 ? -16.422 0.294 36.223 1.00 86.62 263 ASN A C 1
ATOM 2059 O O . ASN A 1 263 ? -15.964 1.205 36.919 1.00 86.62 263 ASN A O 1
ATOM 2063 N N . SER A 1 264 ? -16.476 -0.966 36.651 1.00 90.31 264 SER A N 1
ATOM 2064 C CA . SER A 1 264 ? -15.908 -1.418 37.922 1.00 90.31 264 SER A CA 1
ATOM 2065 C C . SER A 1 264 ? -15.096 -2.692 37.727 1.00 90.31 264 SER A C 1
ATOM 2067 O O . SER A 1 264 ? -15.308 -3.432 36.769 1.00 90.31 264 SER A O 1
ATOM 2069 N N . TRP A 1 265 ? -14.135 -2.945 38.610 1.00 91.25 265 TRP A N 1
ATOM 2070 C CA . TRP A 1 265 ? -13.180 -4.040 38.451 1.00 91.25 265 TRP A CA 1
ATOM 2071 C C . TRP A 1 265 ? -13.166 -4.937 39.677 1.00 91.25 265 TRP A C 1
ATOM 2073 O O . TRP A 1 265 ? -13.072 -4.431 40.792 1.00 91.25 265 TRP A O 1
ATOM 2083 N N . TRP A 1 266 ? -13.177 -6.251 39.456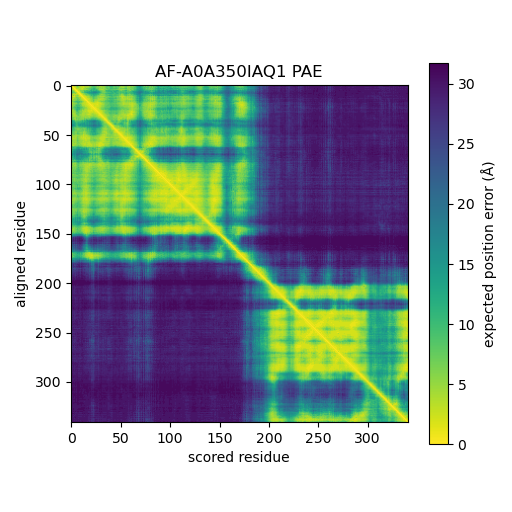 1.00 91.25 266 TRP A N 1
ATOM 2084 C CA . TRP A 1 266 ? -12.917 -7.262 40.475 1.00 91.25 266 TRP A CA 1
ATOM 2085 C C . TRP A 1 266 ? -11.543 -7.898 40.264 1.00 91.25 266 TRP A C 1
ATOM 2087 O O . TRP A 1 266 ? -11.251 -8.401 39.183 1.00 91.25 266 TRP A O 1
ATOM 2097 N N . ASN A 1 267 ? -10.699 -7.876 41.291 1.00 88.38 267 ASN A N 1
ATOM 2098 C CA . ASN A 1 267 ? -9.323 -8.382 41.295 1.00 88.38 267 ASN A CA 1
ATOM 2099 C C . ASN A 1 267 ? -9.205 -9.885 41.645 1.00 88.38 267 ASN A C 1
ATOM 2101 O O . ASN A 1 267 ? -8.114 -10.338 41.992 1.00 88.38 267 ASN A O 1
ATOM 2105 N N . LEU A 1 268 ? -10.321 -10.627 41.613 1.00 89.25 268 LEU A N 1
ATOM 2106 C CA . LEU A 1 268 ? -10.409 -12.048 41.978 1.00 89.25 268 LEU A CA 1
ATOM 2107 C C . LEU A 1 268 ? -10.050 -12.356 43.443 1.00 89.25 268 LEU A C 1
ATOM 2109 O O . LEU A 1 268 ? -9.572 -13.445 43.758 1.00 89.25 268 LEU A O 1
ATOM 2113 N N . ARG A 1 269 ? -10.279 -11.414 44.361 1.00 89.50 269 ARG A N 1
ATOM 2114 C CA . ARG A 1 269 ? -10.097 -11.626 45.805 1.00 89.50 269 ARG A CA 1
ATOM 2115 C C . ARG A 1 269 ? -11.418 -11.613 46.552 1.00 89.50 269 ARG A C 1
ATOM 2117 O O . ARG A 1 269 ? -12.381 -10.971 46.124 1.00 89.50 269 ARG A O 1
ATOM 2124 N N . SER A 1 270 ? -11.443 -12.340 47.663 1.00 89.50 270 SER A N 1
ATOM 2125 C CA . SER A 1 270 ? -12.535 -12.304 48.632 1.00 89.50 270 SER A CA 1
ATOM 2126 C C . SER A 1 270 ? -12.393 -11.111 49.587 1.00 89.50 270 SER A C 1
ATOM 2128 O O . SER A 1 270 ? -11.523 -10.258 49.404 1.00 89.50 270 SER A O 1
ATOM 2130 N N . GLY A 1 271 ? -13.257 -11.031 50.599 1.00 88.75 271 GLY A N 1
ATOM 2131 C CA . GLY A 1 271 ? -13.220 -9.975 51.612 1.00 88.75 271 GLY A CA 1
ATOM 2132 C C . GLY A 1 271 ? -13.994 -8.725 51.201 1.00 88.75 271 GLY A C 1
ATOM 2133 O O . GLY A 1 271 ? -14.510 -8.621 50.086 1.00 88.75 271 GLY A O 1
ATOM 2134 N N . ASN A 1 272 ? -14.128 -7.768 52.113 1.00 86.12 272 ASN A N 1
ATOM 2135 C CA . ASN A 1 272 ? -14.876 -6.546 51.833 1.00 86.12 272 ASN A CA 1
ATOM 2136 C C . ASN A 1 272 ? -14.012 -5.614 50.995 1.00 86.12 272 ASN A C 1
ATOM 2138 O O . ASN A 1 272 ? -12.889 -5.296 51.364 1.00 86.12 272 ASN A O 1
ATOM 2142 N N . ASN A 1 273 ? -14.539 -5.146 49.864 1.00 86.38 273 ASN A N 1
ATOM 2143 C CA . ASN A 1 273 ? -13.766 -4.330 48.932 1.00 86.38 273 ASN A CA 1
ATOM 2144 C C . ASN A 1 273 ? -12.510 -5.040 48.376 1.00 86.38 273 ASN A C 1
ATOM 2146 O O . ASN A 1 273 ? -11.537 -4.388 48.000 1.00 86.38 273 ASN A O 1
ATOM 2150 N N . GLN A 1 274 ? -12.576 -6.374 48.263 1.00 90.25 274 GLN A N 1
ATOM 2151 C CA . GLN A 1 274 ? -11.596 -7.219 47.575 1.00 90.25 274 GLN A CA 1
ATOM 2152 C C . GLN A 1 274 ? -10.185 -7.230 48.210 1.00 90.25 274 GLN A C 1
ATOM 2154 O O . GLN A 1 274 ? -9.166 -7.266 47.507 1.00 90.25 274 GLN A O 1
ATOM 2159 N N . ASP A 1 275 ? -10.125 -7.164 49.543 1.00 88.31 275 ASP A N 1
ATOM 2160 C CA . ASP A 1 275 ? -8.912 -7.072 50.367 1.00 88.31 275 ASP A CA 1
ATOM 2161 C C . ASP A 1 275 ? -8.381 -8.427 50.882 1.00 88.31 275 ASP A C 1
ATOM 2163 O O . ASP A 1 275 ? -7.289 -8.501 51.450 1.00 88.31 275 ASP A O 1
ATOM 2167 N N . GLY A 1 276 ? -9.132 -9.503 50.663 1.00 87.19 276 GLY A N 1
ATOM 2168 C CA . GLY A 1 276 ? -8.851 -10.845 51.153 1.00 87.19 276 GLY A CA 1
ATOM 2169 C C . GLY A 1 276 ? -7.916 -11.687 50.270 1.00 87.19 276 GLY A C 1
ATOM 2170 O O . GLY A 1 276 ? -7.226 -11.177 49.374 1.00 87.19 276 GLY A O 1
ATOM 2171 N N . PRO A 1 277 ? -7.850 -13.005 50.539 1.00 87.25 277 PRO A N 1
ATOM 2172 C CA . PRO A 1 277 ? -7.113 -13.950 49.707 1.00 87.25 277 PRO A CA 1
ATOM 2173 C C . PRO A 1 277 ? -7.734 -14.098 48.310 1.00 87.25 277 PRO A C 1
ATOM 2175 O O . PRO A 1 277 ? -8.907 -13.802 48.082 1.00 87.25 277 PRO A O 1
ATOM 2178 N N . GLU A 1 278 ? -6.921 -14.573 47.367 1.00 87.00 278 GLU A N 1
ATOM 2179 C CA . GLU A 1 278 ? -7.371 -14.907 46.015 1.00 87.00 278 GLU A CA 1
ATOM 2180 C C . GLU A 1 278 ? -8.386 -16.058 46.044 1.00 87.00 278 GLU A C 1
ATOM 2182 O O . GLU A 1 278 ? -8.259 -16.999 46.833 1.00 87.00 278 GLU A O 1
ATOM 2187 N N . VAL A 1 279 ? -9.404 -15.969 45.190 1.00 89.25 279 VAL A N 1
ATOM 2188 C CA . VAL A 1 279 ? -10.455 -16.983 45.095 1.00 89.25 279 VAL A CA 1
ATOM 2189 C C . VAL A 1 279 ? -10.023 -18.155 44.216 1.00 89.25 279 VAL A C 1
ATOM 2191 O O . VAL A 1 279 ? -9.183 -18.019 43.326 1.00 89.25 279 VAL A O 1
ATOM 2194 N N . ALA A 1 280 ? -10.597 -19.331 44.463 1.00 88.19 280 ALA A N 1
ATOM 2195 C CA . ALA A 1 280 ? -10.319 -20.510 43.652 1.00 88.19 280 ALA A CA 1
ATOM 2196 C C . ALA A 1 280 ? -10.908 -20.373 42.229 1.00 88.19 280 ALA A C 1
ATOM 2198 O O . ALA A 1 280 ? -11.903 -19.684 42.028 1.00 88.19 280 ALA A O 1
ATOM 2199 N N . PRO A 1 281 ? -10.349 -21.048 41.214 1.00 87.25 281 PRO A N 1
ATOM 2200 C CA . PRO A 1 281 ? -10.997 -21.141 39.910 1.00 87.25 281 PRO A CA 1
ATOM 2201 C C . PRO A 1 281 ? -12.359 -21.837 40.031 1.00 87.25 281 PRO A C 1
ATOM 2203 O O . PRO A 1 281 ? -12.458 -22.910 40.626 1.00 87.25 281 PRO A O 1
ATOM 2206 N N . GLY A 1 282 ? -13.403 -21.258 39.442 1.00 88.25 282 GLY A N 1
ATOM 2207 C CA . GLY A 1 282 ? -14.750 -21.813 39.522 1.00 88.25 282 GLY A CA 1
ATOM 2208 C C . GLY A 1 282 ? -15.800 -20.921 38.874 1.00 88.25 282 GLY A C 1
ATOM 2209 O O . GLY A 1 282 ? -15.478 -19.895 38.274 1.00 88.25 282 GLY A O 1
ATOM 2210 N N . LEU A 1 283 ? -17.059 -21.339 38.995 1.00 89.00 283 LEU A N 1
ATOM 2211 C CA . LEU A 1 283 ? -18.212 -20.533 38.611 1.00 89.00 283 LEU A CA 1
ATOM 2212 C C . LEU A 1 283 ? -18.623 -19.643 39.789 1.00 89.00 283 LEU A C 1
ATOM 2214 O O . LEU A 1 283 ? -18.735 -20.110 40.925 1.00 89.00 283 LEU A O 1
ATOM 2218 N N . TYR A 1 284 ? -18.859 -18.372 39.488 1.00 91.19 284 TYR A N 1
ATOM 2219 C CA . TYR A 1 284 ? -19.294 -17.352 40.430 1.00 91.19 284 TYR A CA 1
ATOM 2220 C C . TYR A 1 284 ? -20.545 -16.678 39.883 1.00 91.19 284 TYR A C 1
ATOM 2222 O O . TYR A 1 284 ? -20.671 -16.514 38.672 1.00 91.19 284 TYR A O 1
ATOM 2230 N N . ILE A 1 285 ? -21.441 -16.297 40.785 1.00 91.25 285 ILE A N 1
ATOM 2231 C CA . ILE A 1 285 ? -22.677 -15.574 40.485 1.00 91.25 285 ILE A CA 1
ATOM 2232 C C . ILE A 1 285 ? -22.504 -14.162 41.028 1.00 91.25 285 ILE A C 1
ATOM 2234 O O . ILE A 1 285 ? -21.967 -13.990 42.127 1.00 91.25 285 ILE A O 1
ATOM 2238 N N . TYR A 1 286 ? -22.948 -13.151 40.289 1.00 91.50 286 TYR A N 1
ATOM 2239 C CA . TYR A 1 286 ? -22.931 -11.779 40.783 1.00 91.50 286 TYR A CA 1
ATOM 2240 C C . TYR A 1 286 ? -24.346 -11.234 40.938 1.00 91.50 286 TYR A C 1
ATOM 2242 O O . TYR A 1 286 ? -25.268 -11.572 40.199 1.00 91.50 286 TYR A O 1
ATOM 2250 N N . THR A 1 287 ? -24.509 -10.350 41.914 1.00 91.19 287 THR A N 1
ATOM 2251 C CA . THR A 1 287 ? -25.728 -9.574 42.109 1.00 91.19 287 THR A CA 1
ATOM 2252 C C . THR A 1 287 ? -25.373 -8.101 42.167 1.00 91.19 287 THR A C 1
ATOM 2254 O O . THR A 1 287 ? -24.460 -7.706 42.896 1.00 91.19 287 THR A O 1
ATOM 2257 N N . ILE A 1 288 ? -26.110 -7.284 41.433 1.00 89.56 288 ILE A N 1
ATOM 2258 C CA . ILE A 1 288 ? -25.992 -5.831 41.453 1.00 89.56 288 ILE A CA 1
ATOM 2259 C C . ILE A 1 288 ? -27.225 -5.294 42.150 1.00 89.56 288 ILE A C 1
ATOM 2261 O O . ILE A 1 288 ? -28.334 -5.481 41.658 1.00 89.56 288 ILE A O 1
ATOM 2265 N N . GLU A 1 289 ? -27.029 -4.653 43.294 1.00 89.25 289 GLU A N 1
ATOM 2266 C CA . GLU A 1 289 ? -28.078 -3.967 44.034 1.00 89.25 289 GLU A CA 1
ATOM 2267 C C . GLU A 1 289 ? -28.027 -2.466 43.737 1.00 89.25 289 GLU A C 1
ATOM 2269 O O . GLU A 1 289 ? -26.970 -1.827 43.786 1.00 89.25 289 GLU A O 1
ATOM 2274 N N . PHE A 1 290 ? -29.190 -1.904 43.428 1.00 85.56 290 PHE A N 1
ATOM 2275 C CA . PHE A 1 290 ? -29.377 -0.479 43.194 1.00 85.56 290 PHE A CA 1
ATOM 2276 C C . PHE A 1 290 ? -29.858 0.206 44.479 1.00 85.56 290 PHE A C 1
ATOM 2278 O O . PHE A 1 290 ? -30.593 -0.384 45.275 1.00 85.56 290 PHE A O 1
ATOM 2285 N N . GLU A 1 291 ? -29.463 1.465 44.684 1.00 79.38 291 GLU A N 1
ATOM 2286 C CA . GLU A 1 291 ? -29.883 2.242 45.864 1.00 79.38 291 GLU A CA 1
ATOM 2287 C C . GLU A 1 291 ? -31.401 2.446 45.907 1.00 79.38 291 GLU A C 1
ATOM 2289 O O . GLU A 1 291 ? -32.023 2.352 46.967 1.00 79.38 291 GLU A O 1
ATOM 2294 N N . GLU A 1 292 ? -31.999 2.671 44.738 1.00 77.19 292 GLU A N 1
ATOM 2295 C CA . GLU A 1 292 ? -33.421 2.938 44.571 1.00 77.19 292 GLU A CA 1
ATOM 2296 C C . GLU A 1 292 ? -34.056 1.919 43.625 1.00 77.19 292 GLU A C 1
ATOM 2298 O O . GLU A 1 292 ? -33.473 1.510 42.617 1.00 77.19 292 GLU A O 1
ATOM 2303 N N . GLU A 1 293 ? -35.290 1.532 43.941 1.00 75.12 293 GLU A N 1
ATOM 2304 C CA . GLU A 1 293 ? -36.101 0.689 43.075 1.00 75.12 293 GLU A CA 1
ATOM 2305 C C . GLU A 1 293 ? -36.611 1.524 41.888 1.00 75.12 293 GLU A C 1
ATOM 2307 O O . GLU A 1 293 ? -37.455 2.408 42.055 1.00 75.12 293 GLU A O 1
ATOM 2312 N N . LYS A 1 294 ? -36.092 1.245 40.688 1.00 70.31 294 LYS A N 1
ATOM 2313 C CA . LYS A 1 294 ? -36.430 1.960 39.448 1.00 70.31 294 LYS A CA 1
ATOM 2314 C C . LYS A 1 294 ? -36.918 0.994 38.375 1.00 70.31 294 LYS A C 1
ATOM 2316 O O . LYS A 1 294 ? -36.764 -0.223 38.492 1.00 70.31 294 LYS A O 1
ATOM 2321 N N . GLU A 1 295 ? -37.565 1.548 37.355 1.00 70.44 295 GLU A N 1
ATOM 2322 C CA . GLU A 1 295 ? -37.928 0.798 36.157 1.00 70.44 295 GLU A CA 1
ATOM 2323 C C . GLU A 1 295 ? -36.688 0.622 35.282 1.00 70.44 295 GLU A C 1
ATOM 2325 O O . GLU A 1 295 ? -36.141 1.585 34.750 1.00 70.44 295 GLU A O 1
ATOM 2330 N N . TYR A 1 296 ? -36.250 -0.622 35.135 1.00 71.75 296 TYR A N 1
ATOM 2331 C CA . TYR A 1 296 ? -35.153 -0.994 34.255 1.00 71.75 296 TYR A CA 1
ATOM 2332 C C . TYR A 1 296 ? -35.690 -1.767 33.055 1.00 71.75 296 TYR A C 1
ATOM 2334 O O . TYR A 1 296 ? -36.702 -2.460 33.165 1.00 71.75 296 TYR A O 1
ATOM 2342 N N . CYS A 1 297 ? -35.026 -1.660 31.905 1.00 69.81 297 CYS A N 1
ATOM 2343 C CA . CYS A 1 297 ? -35.372 -2.486 30.757 1.00 69.81 297 CYS A CA 1
ATOM 2344 C C . CYS A 1 297 ? -34.728 -3.855 30.930 1.00 69.81 297 CYS A C 1
ATOM 2346 O O . CYS A 1 297 ? -33.584 -3.968 31.374 1.00 69.81 297 CYS A O 1
ATOM 2348 N N . VAL A 1 298 ? -35.490 -4.879 30.592 1.00 67.44 298 VAL A N 1
ATOM 2349 C CA . VAL A 1 298 ? -35.067 -6.272 30.559 1.00 67.44 298 VAL A CA 1
ATOM 2350 C C . VAL A 1 298 ? -35.469 -6.812 29.195 1.00 67.44 298 VAL A C 1
ATOM 2352 O O . VAL A 1 298 ? 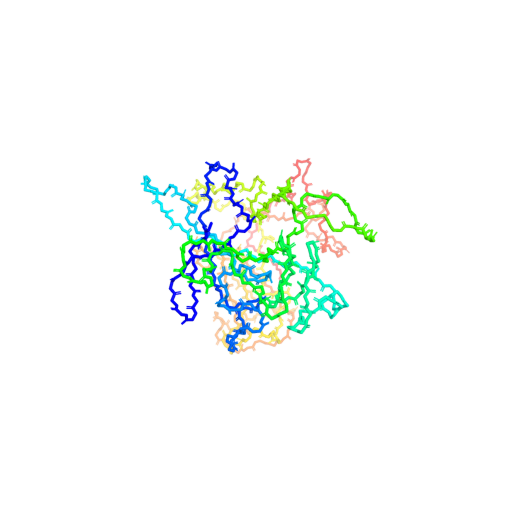-36.546 -6.478 28.688 1.00 67.44 298 VAL A O 1
ATOM 2355 N N . ASP A 1 299 ? -34.580 -7.579 28.589 1.00 61.22 299 ASP A N 1
ATOM 2356 C CA . ASP A 1 299 ? -34.831 -8.294 27.350 1.00 61.22 299 ASP A CA 1
ATOM 2357 C C . ASP A 1 299 ? -35.961 -9.315 27.540 1.00 61.22 299 ASP A C 1
ATOM 2359 O O . ASP A 1 299 ? -36.113 -9.918 28.610 1.00 61.22 299 ASP A O 1
ATOM 2363 N N . THR A 1 300 ? -36.788 -9.469 26.512 1.00 54.41 300 THR A N 1
ATOM 2364 C CA . THR A 1 300 ? -37.882 -10.438 26.489 1.00 54.41 300 THR A CA 1
ATOM 2365 C C . THR A 1 300 ? -37.495 -11.626 25.648 1.00 54.41 300 THR A C 1
ATOM 2367 O O . THR A 1 300 ? -37.427 -11.527 24.427 1.00 54.41 300 THR A O 1
ATOM 2370 N N . TYR A 1 301 ? -37.310 -12.770 26.299 1.00 53.91 301 TYR A N 1
ATOM 2371 C CA . TYR A 1 301 ? -36.970 -14.012 25.611 1.00 53.91 301 TYR A CA 1
ATOM 2372 C C . TYR A 1 301 ? -38.211 -14.773 25.099 1.00 53.91 301 TYR A C 1
ATOM 2374 O O . TYR A 1 301 ? -38.063 -15.772 24.391 1.00 53.91 301 TYR A O 1
ATOM 2382 N N . ASP A 1 302 ? -39.429 -14.303 25.406 1.00 51.06 302 ASP A N 1
ATOM 2383 C CA . ASP A 1 302 ? -40.687 -14.861 24.902 1.00 51.06 302 ASP A CA 1
ATOM 2384 C C . ASP A 1 302 ? -41.815 -13.822 24.725 1.00 51.06 302 ASP A C 1
ATOM 2386 O O . ASP A 1 302 ? -41.711 -12.660 25.119 1.00 51.06 302 ASP A O 1
ATOM 2390 N N . ALA A 1 303 ? -42.898 -14.257 24.071 1.00 46.66 303 ALA A N 1
ATOM 2391 C CA . ALA A 1 303 ? -44.093 -13.452 23.808 1.00 46.66 303 ALA A CA 1
ATOM 2392 C C . ALA A 1 303 ? -45.065 -13.388 25.001 1.00 46.66 303 ALA A C 1
ATOM 2394 O O . ALA A 1 303 ? -46.021 -12.612 24.960 1.00 46.66 303 ALA A O 1
ATOM 2395 N N . ASP A 1 304 ? -44.840 -14.205 26.030 1.00 54.38 304 ASP A N 1
ATOM 2396 C CA . ASP A 1 304 ? -45.723 -14.340 27.187 1.00 54.38 304 ASP A CA 1
ATOM 2397 C C . ASP A 1 304 ? -45.324 -13.368 28.318 1.00 54.38 304 ASP A C 1
ATOM 2399 O O . ASP A 1 304 ? -46.099 -13.130 29.245 1.00 54.38 304 ASP A O 1
ATOM 2403 N N . GLY A 1 305 ? -44.168 -12.704 28.182 1.00 51.22 305 GLY A N 1
ATOM 2404 C CA . GLY A 1 305 ? -43.654 -11.739 29.152 1.00 51.22 305 GLY A CA 1
ATOM 2405 C C . GLY A 1 305 ? -42.983 -12.411 30.347 1.00 51.22 305 GLY A C 1
ATOM 2406 O O . GLY A 1 305 ? -42.781 -11.762 31.382 1.00 51.22 305 GLY A O 1
ATOM 2407 N N . ASP A 1 306 ? -42.632 -13.690 30.209 1.00 51.72 306 ASP A N 1
ATOM 2408 C CA . ASP A 1 306 ? -41.983 -14.449 31.258 1.00 51.72 306 ASP A CA 1
ATOM 2409 C C . ASP A 1 306 ? -40.465 -14.214 31.208 1.00 51.72 306 ASP A C 1
ATOM 2411 O O . ASP A 1 306 ? -39.822 -14.082 30.170 1.00 51.72 306 ASP A O 1
ATOM 2415 N N . ILE A 1 307 ? -39.861 -14.111 32.392 1.00 50.72 307 ILE A N 1
ATOM 2416 C CA . ILE A 1 307 ? -38.424 -13.827 32.567 1.00 50.72 307 ILE A CA 1
ATOM 2417 C C . ILE A 1 307 ? -37.607 -15.132 32.479 1.00 50.72 307 ILE A C 1
ATOM 2419 O O . ILE A 1 307 ? -36.403 -15.147 32.738 1.00 50.72 307 ILE A O 1
ATOM 2423 N N . GLN A 1 308 ? -38.263 -16.265 32.214 1.00 45.50 308 GLN A N 1
ATOM 2424 C CA . GLN A 1 308 ? -37.579 -17.540 32.068 1.00 45.50 308 GLN A CA 1
ATOM 2425 C C . GLN A 1 308 ? -36.983 -17.569 30.666 1.00 45.50 308 GLN A C 1
ATOM 2427 O O . GLN A 1 308 ? -37.709 -17.639 29.681 1.00 45.50 308 GLN A O 1
ATOM 2432 N N . GLY A 1 309 ? -35.653 -17.447 30.593 1.00 45.16 309 GLY A N 1
ATOM 2433 C CA . GLY A 1 309 ? -34.912 -17.558 29.340 1.00 45.16 309 GLY A CA 1
ATOM 2434 C C . GLY A 1 309 ? -35.361 -18.790 28.560 1.00 45.16 309 GLY A C 1
ATOM 2435 O O . GLY A 1 309 ? -35.748 -19.803 29.152 1.00 45.16 309 GLY A O 1
ATOM 2436 N N . SER A 1 310 ? -35.349 -18.690 27.234 1.00 43.72 310 SER A N 1
ATOM 2437 C CA . SER A 1 310 ? -35.840 -19.772 26.392 1.00 43.72 310 SER A CA 1
ATOM 2438 C C . SER A 1 310 ? -35.100 -21.075 26.743 1.00 43.72 310 SER A C 1
ATOM 2440 O O . SER A 1 310 ? -33.888 -21.075 26.945 1.00 43.72 310 SER A O 1
ATOM 2442 N N . GLU A 1 311 ? -35.788 -22.223 26.811 1.00 41.25 311 GLU A N 1
ATOM 2443 C CA . GLU A 1 311 ? -35.142 -23.532 27.071 1.00 41.25 311 GLU A CA 1
ATOM 2444 C C . GLU A 1 311 ? -34.146 -23.956 25.957 1.00 41.25 311 GLU A C 1
ATOM 2446 O O . GLU A 1 311 ? -33.684 -25.100 25.902 1.00 41.25 311 GLU A O 1
ATOM 2451 N N . LYS A 1 312 ? -33.819 -23.058 25.020 1.00 38.59 312 LYS A N 1
ATOM 2452 C CA . LYS A 1 312 ? -32.903 -23.268 23.907 1.00 38.59 312 LYS A CA 1
ATOM 2453 C C . LYS A 1 312 ? -31.690 -22.362 24.067 1.00 38.59 312 LYS A C 1
ATOM 2455 O O . LYS A 1 312 ? -31.819 -21.174 24.279 1.00 38.59 312 LYS A O 1
ATOM 2460 N N . ASN A 1 313 ? -30.511 -22.951 23.880 1.00 39.25 313 ASN A N 1
ATOM 2461 C CA . ASN A 1 313 ? -29.224 -22.260 23.861 1.00 39.25 313 ASN A CA 1
ATOM 2462 C C . ASN A 1 313 ? -29.226 -21.148 22.788 1.00 39.25 313 ASN A C 1
ATOM 2464 O O . ASN A 1 313 ? -29.099 -21.423 21.593 1.00 39.25 313 ASN A O 1
ATOM 2468 N N . ASP A 1 314 ? -29.404 -19.908 23.224 1.00 46.16 314 ASP A N 1
ATOM 2469 C CA . ASP A 1 314 ? -29.781 -18.714 22.461 1.00 46.16 314 ASP A CA 1
ATOM 2470 C C . ASP A 1 314 ? -28.596 -17.764 22.228 1.00 46.16 314 ASP A C 1
ATOM 2472 O O . ASP A 1 314 ? -28.720 -16.549 22.124 1.00 46.16 314 ASP A O 1
ATOM 2476 N N . TYR A 1 315 ? -27.420 -18.346 21.972 1.00 42.22 315 TYR A N 1
ATOM 2477 C CA . TYR A 1 315 ? -26.250 -17.636 21.432 1.00 42.22 315 TYR A CA 1
ATOM 2478 C C . TYR A 1 315 ? -26.500 -16.931 20.076 1.00 42.22 315 TYR A C 1
ATOM 2480 O O . TYR A 1 315 ? -25.610 -16.242 19.572 1.00 42.22 315 TYR A O 1
ATOM 2488 N N . TYR A 1 316 ? -27.675 -17.114 19.466 1.00 39.53 316 TYR A N 1
ATOM 2489 C CA . TYR A 1 316 ? -28.065 -16.526 18.190 1.00 39.53 316 TYR A CA 1
ATOM 2490 C C . TYR A 1 316 ? -29.297 -15.641 18.366 1.00 39.53 316 TYR A C 1
ATOM 2492 O O . TYR A 1 316 ? -30.353 -16.125 18.765 1.00 39.53 316 TYR A O 1
ATOM 2500 N N . THR A 1 317 ? -29.157 -14.373 17.982 1.00 45.06 317 THR A N 1
ATOM 2501 C CA . THR A 1 317 ? -30.251 -13.402 17.871 1.00 45.06 317 THR A CA 1
ATOM 2502 C C . THR A 1 317 ? -31.397 -13.959 17.024 1.00 45.06 317 THR A C 1
ATOM 2504 O O . THR A 1 317 ? -31.169 -14.394 15.887 1.00 45.06 317 THR A O 1
ATOM 2507 N N . ASN A 1 318 ? -32.623 -13.926 17.539 1.00 50.69 318 ASN A N 1
ATOM 2508 C CA . ASN A 1 318 ? -33.830 -14.273 16.809 1.00 50.69 318 ASN A CA 1
ATOM 2509 C C . ASN A 1 318 ? -34.665 -13.015 16.558 1.00 50.69 318 ASN A C 1
ATOM 2511 O O . ASN A 1 318 ? -35.431 -12.582 17.411 1.00 50.69 318 ASN A O 1
ATOM 2515 N N . ASN A 1 319 ? -34.609 -12.495 15.330 1.00 51.41 319 ASN A N 1
ATOM 2516 C CA . ASN A 1 319 ? -35.351 -11.301 14.902 1.00 51.41 319 ASN A CA 1
ATOM 2517 C C . ASN A 1 319 ? -36.867 -11.342 15.179 1.00 51.41 319 ASN A C 1
ATOM 2519 O O . ASN A 1 319 ? -37.510 -10.302 15.123 1.00 51.41 319 ASN A O 1
ATOM 2523 N N . LYS A 1 320 ? -37.458 -12.521 15.414 1.00 52.81 320 LYS A N 1
ATOM 2524 C CA . LYS A 1 320 ? -38.883 -12.663 15.738 1.00 52.81 320 LYS A CA 1
ATOM 2525 C C . LYS A 1 320 ? -39.217 -12.273 17.186 1.00 52.81 320 LYS A C 1
ATOM 2527 O O . LYS A 1 320 ? -40.364 -11.922 17.442 1.00 52.81 320 LYS A O 1
ATOM 2532 N N . TYR A 1 321 ? -38.263 -12.393 18.107 1.00 53.47 321 TYR A N 1
ATOM 2533 C CA . TYR A 1 321 ? -38.463 -12.148 19.543 1.00 53.47 321 TYR A CA 1
ATOM 2534 C C . TYR A 1 321 ? -37.592 -11.002 20.058 1.00 53.47 321 TYR A C 1
ATOM 2536 O O . TYR A 1 321 ? -38.013 -10.288 20.955 1.00 53.47 321 TYR A O 1
ATOM 2544 N N . ASP A 1 322 ? -36.448 -10.761 19.417 1.00 56.19 322 ASP A N 1
ATOM 2545 C CA . ASP A 1 322 ? -35.520 -9.699 19.802 1.00 56.19 322 ASP A CA 1
ATOM 2546 C C . ASP A 1 322 ? -35.946 -8.327 19.267 1.00 56.19 322 ASP A C 1
ATOM 2548 O O . ASP A 1 322 ? -35.382 -7.321 19.686 1.00 56.19 322 ASP A O 1
ATOM 2552 N N . LEU A 1 323 ? -36.891 -8.257 18.315 1.00 57.69 323 LEU A N 1
ATOM 2553 C CA . LEU A 1 323 ? -37.312 -7.020 17.649 1.00 57.69 323 LEU A CA 1
ATOM 2554 C C . LEU A 1 323 ? -38.837 -6.837 17.690 1.00 57.69 323 LEU A C 1
ATOM 2556 O O . LEU A 1 323 ? -39.602 -7.750 17.387 1.00 57.69 323 LEU A O 1
ATOM 2560 N N . ASN A 1 324 ? -39.269 -5.619 18.000 1.00 61.25 324 ASN A N 1
ATOM 2561 C CA . ASN A 1 324 ? -40.629 -5.131 17.806 1.00 61.25 324 ASN A CA 1
ATOM 2562 C C . ASN A 1 324 ? -40.969 -5.066 16.300 1.00 61.25 324 ASN A C 1
ATOM 2564 O O . ASN A 1 324 ? -40.083 -5.093 15.443 1.00 61.25 324 ASN A O 1
ATOM 2568 N N . GLU A 1 325 ? -42.253 -4.906 15.954 1.00 59.59 325 GLU A N 1
ATOM 2569 C CA . GLU A 1 325 ? -42.717 -4.790 14.553 1.00 59.59 325 GLU A CA 1
ATOM 2570 C C . GLU A 1 325 ? -42.054 -3.637 13.767 1.00 59.59 325 GLU A C 1
ATOM 2572 O O . GLU A 1 325 ? -42.014 -3.663 12.538 1.00 59.59 325 GLU A O 1
ATOM 2577 N N . ASP A 1 326 ? -41.507 -2.640 14.468 1.00 58.53 326 ASP A N 1
ATOM 2578 C CA . ASP A 1 326 ? -40.778 -1.494 13.913 1.00 58.53 326 ASP A CA 1
ATOM 2579 C C . ASP A 1 326 ? -39.261 -1.734 13.739 1.00 58.53 326 ASP A C 1
ATOM 2581 O O . ASP A 1 326 ? -38.541 -0.844 13.282 1.00 58.53 326 ASP A O 1
ATOM 2585 N N . GLY A 1 327 ? -38.762 -2.927 14.083 1.00 55.75 327 GLY A N 1
ATOM 2586 C CA . GLY A 1 327 ? -37.345 -3.285 14.013 1.00 55.75 327 GLY A CA 1
ATOM 2587 C C . GLY A 1 327 ? -36.489 -2.745 15.165 1.00 55.75 327 GLY A C 1
ATOM 2588 O O . GLY A 1 327 ? -35.262 -2.828 15.091 1.00 55.75 327 GLY A O 1
ATOM 2589 N N . THR A 1 328 ? -37.091 -2.188 16.221 1.00 60.25 328 THR A N 1
ATOM 2590 C CA . THR A 1 328 ? -36.382 -1.824 17.462 1.00 60.25 328 THR A CA 1
ATOM 2591 C C . THR A 1 328 ? -36.302 -3.012 18.421 1.00 60.25 328 THR A C 1
ATOM 2593 O O . THR A 1 328 ? -37.182 -3.862 18.371 1.00 60.25 328 THR A O 1
ATOM 2596 N N . PRO A 1 329 ? -35.296 -3.106 19.314 1.00 60.72 329 PRO A N 1
ATOM 2597 C CA . PRO A 1 329 ? -35.218 -4.220 20.254 1.00 60.72 329 PRO A CA 1
ATOM 2598 C C . PRO A 1 329 ? -36.464 -4.337 21.141 1.00 60.72 329 PRO A C 1
ATOM 2600 O O . PRO A 1 329 ? -36.854 -3.346 21.770 1.00 60.72 329 PRO A O 1
ATOM 2603 N N . ALA A 1 330 ? -37.065 -5.526 21.212 1.00 60.94 330 ALA A N 1
ATOM 2604 C CA . ALA A 1 330 ? -38.163 -5.809 22.133 1.00 60.94 330 ALA A CA 1
ATOM 2605 C C . ALA A 1 330 ? -37.645 -5.711 23.577 1.00 60.94 330 ALA A C 1
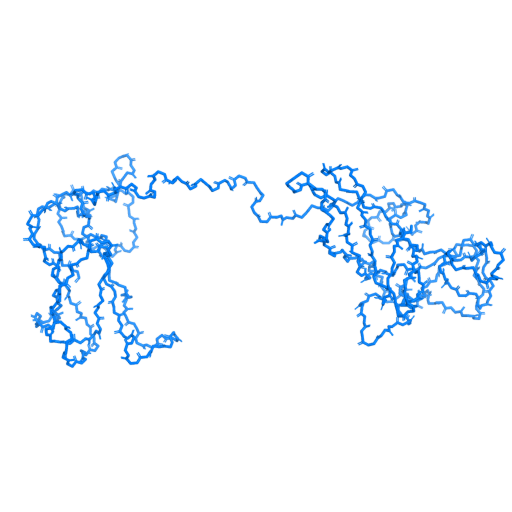ATOM 2607 O O . ALA A 1 330 ? -36.619 -6.284 23.927 1.00 60.94 330 ALA A O 1
ATOM 2608 N N . ARG A 1 331 ? -38.282 -4.878 24.407 1.00 64.75 331 ARG A N 1
ATOM 2609 C CA . ARG A 1 331 ? -37.830 -4.596 25.780 1.00 64.75 331 ARG A CA 1
ATOM 2610 C C . ARG A 1 331 ? -39.032 -4.461 26.697 1.00 64.75 331 ARG A C 1
ATOM 2612 O O . ARG A 1 331 ? -39.917 -3.648 26.429 1.00 64.75 331 ARG A O 1
ATOM 2619 N N . ILE A 1 332 ? -39.022 -5.166 27.825 1.00 66.94 332 ILE A N 1
ATOM 2620 C CA . ILE A 1 332 ? -39.984 -4.953 28.913 1.00 66.94 332 ILE A CA 1
ATOM 2621 C C . ILE A 1 332 ? -39.372 -4.030 29.960 1.00 66.94 332 ILE A C 1
ATOM 2623 O O . ILE A 1 332 ? -38.187 -4.105 30.271 1.00 66.94 332 ILE A O 1
ATOM 2627 N N . LYS A 1 333 ? -40.196 -3.157 30.542 1.00 68.44 333 LYS A N 1
ATOM 2628 C CA . LYS A 1 333 ? -39.831 -2.401 31.741 1.00 68.44 333 LYS A CA 1
ATOM 2629 C C . LYS A 1 333 ? -40.199 -3.213 32.974 1.00 68.44 333 LYS A C 1
ATOM 2631 O O . LYS A 1 333 ? -41.369 -3.523 33.187 1.00 68.44 333 LYS A O 1
ATOM 2636 N N . LYS A 1 334 ? -39.209 -3.532 33.802 1.00 70.69 334 LYS A N 1
ATOM 2637 C CA . LYS A 1 334 ? -39.395 -4.208 35.082 1.00 70.69 334 LYS A CA 1
ATOM 2638 C C . LYS A 1 334 ? -38.913 -3.315 36.213 1.00 70.69 334 LYS A C 1
ATOM 2640 O O . LYS A 1 334 ? -37.781 -2.834 36.213 1.00 70.69 334 LYS A O 1
ATOM 2645 N N . LYS A 1 335 ? -39.764 -3.143 37.220 1.00 77.12 335 LYS A N 1
ATOM 2646 C CA . LYS A 1 335 ? -39.380 -2.507 38.476 1.00 77.12 335 LYS A CA 1
ATOM 2647 C C . LYS A 1 335 ? -38.582 -3.510 39.313 1.00 77.12 335 LYS A C 1
ATOM 2649 O O . LYS A 1 335 ? -39.095 -4.574 39.654 1.00 77.12 335 LYS A O 1
ATOM 2654 N N . THR A 1 336 ? -37.310 -3.223 39.574 1.00 76.44 336 THR A N 1
ATOM 2655 C CA . THR A 1 336 ? -36.450 -4.099 40.383 1.00 76.44 336 THR A CA 1
ATOM 2656 C C . THR A 1 336 ? -35.413 -3.298 41.159 1.00 76.44 336 THR A C 1
ATOM 2658 O O . THR A 1 336 ? -35.030 -2.196 40.770 1.00 76.44 336 THR A O 1
ATOM 2661 N N . LYS A 1 337 ? -34.955 -3.869 42.276 1.00 83.19 337 LYS A N 1
ATOM 2662 C CA . LYS A 1 337 ? -33.835 -3.357 43.077 1.00 83.19 337 LYS A CA 1
ATOM 2663 C C . LYS A 1 337 ? -32.532 -4.118 42.808 1.00 83.19 337 LYS A C 1
ATOM 2665 O O . LYS A 1 337 ? -31.466 -3.680 43.224 1.00 83.19 337 LYS A O 1
ATOM 2670 N N . PHE A 1 338 ? -32.613 -5.254 42.118 1.00 82.19 338 PHE A N 1
ATOM 2671 C CA . PHE A 1 338 ? -31.477 -6.135 41.891 1.00 82.19 338 PHE A CA 1
ATOM 2672 C C . PHE A 1 338 ? -31.422 -6.670 40.456 1.00 82.19 338 PHE A C 1
ATOM 2674 O O . PHE A 1 338 ? -32.451 -6.860 39.802 1.00 82.19 338 PHE A O 1
ATOM 2681 N N . HIS A 1 339 ? -30.205 -6.942 39.998 1.00 83.19 339 HIS A N 1
ATOM 2682 C CA . HIS A 1 339 ? -29.887 -7.695 38.788 1.00 83.19 339 HIS A CA 1
ATOM 2683 C C . HIS A 1 339 ? -28.947 -8.848 39.151 1.00 83.19 339 HIS A C 1
ATOM 2685 O O . HIS A 1 339 ? -28.055 -8.665 39.977 1.00 83.19 339 HIS A O 1
ATOM 2691 N N . ILE A 1 340 ? -29.160 -10.025 38.566 1.00 82.00 340 ILE A N 1
ATOM 2692 C CA . ILE A 1 340 ? -28.382 -11.242 38.829 1.00 82.00 340 ILE A CA 1
ATOM 2693 C C . ILE A 1 340 ? -27.873 -11.761 37.486 1.00 82.00 340 ILE A C 1
ATOM 2695 O O . ILE A 1 340 ? -28.650 -11.777 36.530 1.00 82.00 340 ILE A O 1
ATOM 2699 N N . GLY A 1 341 ? -26.612 -12.190 37.432 1.00 72.00 341 GLY A N 1
ATOM 2700 C CA . GLY A 1 341 ? -26.008 -12.799 36.246 1.00 72.00 341 GLY A CA 1
ATOM 2701 C C . GLY A 1 341 ? -24.800 -13.672 36.544 1.00 72.00 341 GLY A C 1
ATOM 2702 O O . GLY A 1 341 ? -24.436 -13.829 37.739 1.00 72.00 341 GLY A O 1
#